Protein AF-A0A960XEL0-F1 (afdb_monomer_lite)

Secondary structure (DSSP, 8-state):
-HHHHHHHHHHHHHHHHHHHHIIIIIHHHTT--SGGGGG-HHHHHHHHTSHHHHHHHHHHHHHHHHHHHHHTT--SHHHHHHHHHHHHHHHHHHHHHHHHHTS-GGGG-TTS--HHHHHHHHHHHHHHHHHHHHHHHHHHHHHSPPTTS-S--HHHHHHHHHHHHHHHHHHHS---THHHHHHHHHHHHHTT-

pLDDT: mean 70.11, std 10.54, range [39.03, 88.12]

Radius of gyration: 17.9 Å; chains: 1; bounding box: 44×27×54 Å

Structure (mmCIF, N/CA/C/O backbone):
data_AF-A0A960XEL0-F1
#
_entry.id   AF-A0A960XEL0-F1
#
loop_
_atom_site.group_PDB
_atom_site.id
_atom_site.type_symbol
_atom_site.label_atom_id
_atom_site.label_alt_id
_atom_site.label_comp_id
_atom_site.label_asym_id
_atom_site.label_entity_id
_atom_site.label_seq_id
_atom_site.pdbx_PDB_ins_code
_atom_site.Cartn_x
_atom_site.Cartn_y
_atom_site.Cartn_z
_atom_site.occupancy
_atom_site.B_iso_or_equiv
_atom_site.auth_seq_id
_atom_site.auth_comp_id
_atom_site.auth_asym_id
_atom_site.auth_atom_id
_atom_site.pdbx_PDB_model_num
ATOM 1 N N . MET A 1 1 ? -22.725 5.375 15.911 1.00 50.38 1 MET A N 1
ATOM 2 C CA . MET A 1 1 ? -21.305 5.080 16.234 1.00 50.38 1 MET A CA 1
ATOM 3 C C . MET A 1 1 ? -20.867 3.661 15.857 1.00 50.38 1 MET A C 1
ATOM 5 O O . MET A 1 1 ? -19.839 3.553 15.207 1.00 50.38 1 MET A O 1
ATOM 9 N N . LYS A 1 2 ? -21.622 2.584 16.155 1.00 50.31 2 LYS A N 1
ATOM 10 C CA . LYS A 1 2 ? -21.257 1.197 15.759 1.00 50.31 2 LYS A CA 1
ATOM 11 C C . LYS A 1 2 ? -20.917 1.029 14.264 1.00 50.31 2 LYS A C 1
ATOM 13 O O . LYS A 1 2 ? -19.855 0.504 13.951 1.00 50.31 2 LYS A O 1
ATOM 18 N N . ALA A 1 3 ? -21.753 1.559 13.366 1.00 52.50 3 ALA A N 1
ATOM 19 C CA . ALA A 1 3 ? -21.548 1.486 11.913 1.00 52.50 3 ALA A CA 1
ATOM 20 C C . ALA A 1 3 ? -20.232 2.132 11.432 1.00 52.50 3 ALA A C 1
ATOM 22 O O . ALA A 1 3 ? -19.621 1.659 10.476 1.00 52.50 3 ALA A O 1
ATOM 23 N N . LEU A 1 4 ? -19.750 3.168 12.127 1.00 55.25 4 LEU A N 1
ATOM 24 C CA . LEU A 1 4 ? -18.523 3.868 11.750 1.00 55.25 4 LEU A CA 1
ATOM 25 C C . LEU A 1 4 ? -17.278 3.005 11.982 1.00 55.25 4 LEU A C 1
ATOM 27 O O . LEU A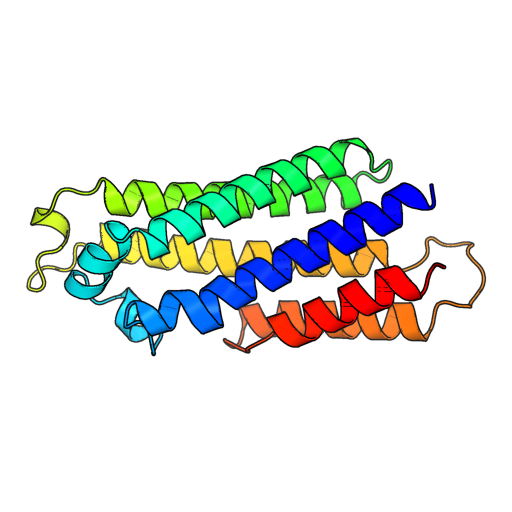 1 4 ? -16.389 2.938 11.142 1.00 55.25 4 LEU A O 1
ATOM 31 N N . HIS A 1 5 ? -17.244 2.294 13.111 1.00 54.59 5 HIS A N 1
ATOM 32 C CA . HIS A 1 5 ? -16.144 1.387 13.430 1.00 54.59 5 HIS A CA 1
ATOM 33 C C . HIS A 1 5 ? -16.103 0.172 12.502 1.00 54.59 5 HIS A C 1
ATOM 35 O O . HIS A 1 5 ? -15.015 -0.259 12.139 1.00 54.59 5 HIS A O 1
ATOM 41 N N . VAL A 1 6 ? -17.268 -0.359 12.116 1.00 55.22 6 VAL A N 1
ATOM 42 C CA . VAL A 1 6 ? -17.353 -1.444 11.127 1.00 55.22 6 VAL A CA 1
ATOM 43 C C . VAL A 1 6 ? -16.849 -0.953 9.769 1.00 55.22 6 VAL A C 1
ATOM 45 O O . VAL A 1 6 ? -16.056 -1.634 9.133 1.00 55.22 6 VAL A O 1
ATOM 48 N N . SER A 1 7 ? -17.210 0.267 9.368 1.00 56.16 7 SER A N 1
ATOM 49 C CA . SER A 1 7 ? -16.772 0.842 8.090 1.00 56.16 7 SER A CA 1
ATOM 50 C C . SER A 1 7 ? -15.251 1.032 8.017 1.00 56.16 7 SER A C 1
ATOM 52 O O . SER A 1 7 ? -14.647 0.673 7.011 1.00 56.16 7 SER A O 1
ATOM 54 N N . ALA A 1 8 ? -14.592 1.506 9.083 1.00 57.06 8 ALA A N 1
ATOM 55 C CA . ALA A 1 8 ? -13.125 1.574 9.083 1.00 57.06 8 ALA A CA 1
ATOM 56 C C . ALA A 1 8 ? -12.444 0.217 9.179 1.00 57.06 8 ALA A C 1
ATOM 58 O O . ALA A 1 8 ? -11.423 0.030 8.526 1.00 57.06 8 ALA A O 1
ATOM 59 N N . ALA A 1 9 ? -12.994 -0.728 9.946 1.00 56.81 9 ALA A N 1
ATOM 60 C CA . ALA A 1 9 ? -12.493 -2.097 9.949 1.00 56.81 9 ALA A CA 1
ATOM 61 C C . ALA A 1 9 ? -12.512 -2.688 8.534 1.00 56.81 9 ALA A C 1
ATOM 63 O O . ALA A 1 9 ? -11.511 -3.235 8.085 1.00 56.81 9 ALA A O 1
ATOM 64 N N . VAL A 1 10 ? -13.618 -2.502 7.810 1.00 60.34 10 VAL A N 1
ATOM 65 C CA . VAL A 1 10 ? -13.785 -2.950 6.425 1.00 60.34 10 VAL A CA 1
ATOM 66 C C . VAL A 1 10 ? -12.823 -2.227 5.484 1.00 60.34 10 VAL A C 1
ATOM 68 O O . VAL A 1 10 ? -12.130 -2.886 4.719 1.00 60.34 10 VAL A O 1
ATOM 71 N N . CYS A 1 11 ? -12.696 -0.901 5.550 1.00 64.56 11 CYS A N 1
ATOM 72 C CA . CYS A 1 11 ? -11.750 -0.191 4.683 1.00 64.56 11 CYS A CA 1
ATOM 73 C C . CYS A 1 11 ? -10.293 -0.542 4.970 1.00 64.56 11 CYS A C 1
ATOM 75 O O . CYS A 1 11 ? -9.490 -0.575 4.043 1.00 64.56 11 CYS A O 1
ATOM 77 N N . LEU A 1 12 ? -9.947 -0.850 6.216 1.00 62.22 12 LEU A N 1
ATOM 78 C CA . LEU A 1 12 ? -8.635 -1.382 6.553 1.00 62.22 12 LEU A CA 1
ATOM 79 C C . LEU A 1 12 ? -8.460 -2.803 6.013 1.00 62.22 12 LEU A C 1
ATOM 81 O O . LEU A 1 12 ? -7.445 -3.066 5.379 1.00 62.22 12 LEU A O 1
ATOM 85 N N . ALA A 1 13 ? -9.464 -3.678 6.162 1.00 60.72 13 ALA A N 1
ATOM 86 C CA . ALA A 1 13 ? -9.489 -5.011 5.547 1.00 60.72 13 ALA A CA 1
ATOM 87 C C . ALA A 1 13 ? -9.168 -4.937 4.059 1.00 60.72 13 ALA A C 1
ATOM 89 O O . ALA A 1 13 ? -8.286 -5.637 3.570 1.00 60.72 13 ALA A O 1
ATOM 90 N N . LEU A 1 14 ? -9.883 -4.051 3.368 1.00 63.41 14 LEU A N 1
ATOM 91 C CA . LEU A 1 14 ? -9.768 -3.826 1.938 1.00 63.41 14 LEU A CA 1
ATOM 92 C C . LEU A 1 14 ? -8.410 -3.215 1.593 1.00 63.41 14 LEU A C 1
ATOM 94 O O . LEU A 1 14 ? -7.778 -3.673 0.647 1.00 63.41 14 LEU A O 1
ATOM 98 N N . SER A 1 15 ? -7.919 -2.275 2.411 1.00 65.94 15 SER A N 1
ATOM 99 C CA . SER A 1 15 ? -6.590 -1.672 2.255 1.00 65.94 15 SER A CA 1
ATOM 100 C C . SER A 1 15 ? -5.482 -2.710 2.258 1.00 65.94 15 SER A C 1
ATOM 102 O O . SER A 1 15 ? -4.622 -2.731 1.377 1.00 65.94 15 SER A O 1
ATOM 104 N N . PHE A 1 16 ? -5.535 -3.627 3.214 1.00 65.62 16 PHE A N 1
ATOM 105 C CA . PHE A 1 16 ? -4.531 -4.669 3.339 1.00 65.62 16 PHE A CA 1
ATOM 106 C C . PHE A 1 16 ? -4.720 -5.804 2.344 1.00 65.62 16 PHE A C 1
ATOM 108 O O . PHE A 1 16 ? -3.733 -6.251 1.768 1.00 65.62 16 PHE A O 1
ATOM 115 N N . ALA A 1 17 ? -5.957 -6.229 2.080 1.00 64.38 17 ALA A N 1
ATOM 116 C CA . ALA A 1 17 ? -6.244 -7.221 1.050 1.00 64.38 17 ALA A CA 1
ATOM 117 C C . ALA A 1 17 ? -5.732 -6.752 -0.319 1.00 64.38 17 ALA A C 1
ATOM 119 O O . ALA A 1 17 ? -5.085 -7.526 -1.020 1.00 64.38 17 ALA A O 1
ATOM 120 N N . ALA A 1 18 ? -5.924 -5.476 -0.661 1.00 66.50 18 ALA A N 1
ATOM 121 C CA . ALA A 1 18 ? -5.417 -4.889 -1.896 1.00 66.50 18 ALA A CA 1
ATOM 122 C C . ALA A 1 18 ? -3.883 -4.822 -1.929 1.00 66.50 18 ALA A C 1
ATOM 124 O O . ALA A 1 18 ? -3.290 -5.266 -2.908 1.00 66.50 18 ALA A O 1
ATOM 125 N N . ILE A 1 19 ? -3.222 -4.363 -0.856 1.00 68.81 19 ILE A N 1
ATOM 126 C CA . ILE A 1 19 ? -1.748 -4.409 -0.767 1.00 68.81 19 ILE A CA 1
ATOM 127 C C . ILE A 1 19 ? -1.242 -5.852 -0.923 1.00 68.81 19 ILE A C 1
ATOM 129 O O . ILE A 1 19 ? -0.248 -6.086 -1.602 1.00 68.81 19 ILE A O 1
ATOM 133 N N . SER A 1 20 ? -1.941 -6.829 -0.342 1.00 64.25 20 SER A N 1
ATOM 134 C CA . SER A 1 20 ? -1.591 -8.247 -0.458 1.00 64.25 20 SER A CA 1
ATOM 135 C C . SER A 1 20 ? -1.731 -8.799 -1.849 1.00 64.25 20 SER A C 1
ATOM 137 O O . SER A 1 20 ? -0.852 -9.509 -2.319 1.00 64.25 20 SER A O 1
ATOM 139 N N . LEU A 1 21 ? -2.823 -8.444 -2.514 1.00 66.06 21 LEU A N 1
ATOM 140 C CA . LEU A 1 21 ? -3.085 -8.855 -3.873 1.00 66.06 21 LEU A CA 1
ATOM 141 C C . LEU A 1 21 ? -2.016 -8.270 -4.795 1.00 66.06 21 LEU A C 1
ATOM 143 O O . LEU A 1 21 ? -1.543 -8.958 -5.695 1.00 66.06 21 LEU A O 1
ATOM 147 N N . ILE A 1 22 ? -1.567 -7.044 -4.515 1.00 69.38 22 ILE A N 1
ATOM 148 C CA . ILE A 1 22 ? -0.499 -6.411 -5.278 1.00 69.38 22 ILE A CA 1
ATOM 149 C C . ILE A 1 22 ? 0.838 -7.135 -5.061 1.00 69.38 22 ILE A C 1
ATOM 151 O O . ILE A 1 22 ? 1.402 -7.646 -6.025 1.00 69.38 22 ILE A O 1
ATOM 155 N N . LEU A 1 23 ? 1.287 -7.278 -3.811 1.00 67.12 23 LEU A N 1
ATOM 156 C CA . LEU A 1 23 ? 2.588 -7.879 -3.482 1.00 67.12 23 LEU A CA 1
ATOM 157 C C . LEU A 1 23 ? 2.674 -9.389 -3.783 1.00 67.12 23 LEU A C 1
ATOM 159 O O . LEU A 1 23 ? 3.728 -9.881 -4.167 1.00 67.12 23 LEU A O 1
ATOM 163 N N . LEU A 1 24 ? 1.593 -10.150 -3.570 1.00 64.75 24 LEU A N 1
ATOM 164 C CA . LEU A 1 24 ? 1.617 -11.621 -3.638 1.00 64.75 24 LEU A CA 1
ATOM 165 C C . LEU A 1 24 ? 1.137 -12.182 -4.976 1.00 64.75 24 LEU A C 1
ATOM 167 O O . LEU A 1 24 ? 1.456 -13.323 -5.302 1.00 64.75 24 LEU A O 1
ATOM 171 N N . VAL A 1 25 ? 0.333 -11.429 -5.731 1.00 66.25 25 VAL A N 1
ATOM 172 C CA . VAL A 1 25 ? -0.317 -11.947 -6.945 1.00 66.25 25 VAL A CA 1
ATOM 173 C C . VAL A 1 25 ? 0.040 -11.118 -8.168 1.00 66.25 25 VAL A C 1
ATOM 175 O O . VAL A 1 25 ? 0.414 -11.685 -9.191 1.00 66.25 25 VAL A O 1
ATOM 178 N N . VAL A 1 26 ? -0.069 -9.793 -8.089 1.00 69.25 26 VAL A N 1
ATOM 179 C CA . VAL A 1 26 ? 0.154 -8.907 -9.240 1.00 69.25 26 VAL A CA 1
ATOM 180 C C . VAL A 1 26 ? 1.643 -8.802 -9.560 1.00 69.25 26 VAL A C 1
ATOM 182 O O . VAL A 1 26 ? 2.037 -9.121 -10.678 1.00 69.25 26 VAL A O 1
ATOM 185 N N . GLU A 1 27 ? 2.474 -8.415 -8.593 1.00 70.94 27 GLU A N 1
ATOM 186 C CA . GLU A 1 27 ? 3.914 -8.194 -8.781 1.00 70.94 27 GLU A CA 1
ATOM 187 C C . GLU A 1 27 ? 4.666 -9.453 -9.270 1.00 70.94 27 GLU A C 1
ATOM 189 O O . GLU A 1 27 ? 5.341 -9.366 -10.304 1.00 70.94 27 GLU A O 1
ATOM 194 N N . PRO A 1 28 ? 4.463 -10.654 -8.685 1.00 71.38 28 PRO A N 1
ATOM 195 C CA . PRO A 1 28 ? 5.097 -11.876 -9.184 1.00 71.38 28 PRO A CA 1
ATOM 196 C C . PRO A 1 28 ? 4.655 -12.267 -10.598 1.00 71.38 28 PRO A C 1
ATOM 198 O O . PRO A 1 28 ? 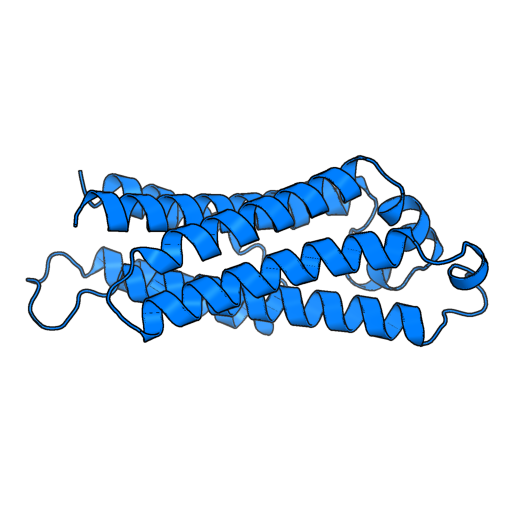5.477 -12.703 -11.403 1.00 71.38 28 PRO A O 1
ATOM 201 N N . ARG A 1 29 ? 3.374 -12.072 -10.953 1.00 69.06 29 ARG A N 1
ATOM 202 C CA . ARG A 1 29 ? 2.868 -12.342 -12.316 1.00 69.06 29 ARG A CA 1
ATOM 203 C C . ARG A 1 29 ? 3.457 -11.408 -13.370 1.00 69.06 29 ARG A C 1
ATOM 205 O O . ARG A 1 29 ? 3.439 -11.746 -14.549 1.00 69.06 29 ARG A O 1
ATOM 212 N N . MET A 1 30 ? 3.978 -10.258 -12.954 1.00 69.44 30 MET A N 1
ATOM 213 C CA . MET A 1 30 ? 4.689 -9.311 -13.814 1.00 69.44 30 MET A CA 1
ATOM 214 C C . MET A 1 30 ? 6.207 -9.560 -13.828 1.00 69.44 30 MET A C 1
ATOM 216 O O . MET A 1 30 ? 6.948 -8.789 -14.431 1.00 69.44 30 MET A O 1
ATOM 220 N N . GLY A 1 31 ? 6.675 -10.639 -13.188 1.00 75.62 31 GLY A N 1
ATOM 221 C CA . GLY A 1 31 ? 8.084 -11.025 -13.152 1.00 75.62 31 GLY A CA 1
ATOM 222 C C . GLY A 1 31 ? 8.920 -10.293 -12.099 1.00 75.62 31 GLY A C 1
ATOM 223 O O . GLY A 1 31 ? 10.149 -10.323 -12.209 1.00 75.62 31 GLY A O 1
ATOM 224 N N . PHE A 1 32 ? 8.278 -9.645 -11.113 1.00 77.12 32 PHE A N 1
ATOM 225 C CA . PHE A 1 32 ? 8.932 -9.081 -9.927 1.00 77.12 32 PHE A CA 1
ATOM 226 C C . PHE A 1 32 ? 8.881 -10.105 -8.800 1.00 77.12 32 PHE A C 1
ATOM 228 O O . PHE A 1 32 ? 7.901 -10.209 -8.063 1.00 77.12 32 PHE A O 1
ATOM 235 N N . THR A 1 33 ? 9.937 -10.899 -8.708 1.00 74.75 33 THR A N 1
ATOM 236 C CA . THR A 1 33 ? 10.111 -11.934 -7.684 1.00 74.75 33 THR A CA 1
ATOM 237 C C . THR A 1 33 ? 11.042 -11.474 -6.573 1.00 74.75 33 THR A C 1
ATOM 239 O O . THR A 1 33 ? 10.923 -11.929 -5.439 1.00 74.75 33 THR A O 1
ATOM 242 N N . GLU A 1 34 ? 11.938 -10.537 -6.881 1.00 73.94 34 GLU A N 1
ATOM 243 C CA . GLU A 1 34 ? 12.909 -9.986 -5.945 1.00 73.94 34 GLU A CA 1
ATOM 244 C C . GLU A 1 34 ? 12.900 -8.458 -5.983 1.00 73.94 34 GLU A C 1
ATOM 246 O O . GLU A 1 34 ? 12.566 -7.834 -6.990 1.00 73.94 34 GLU A O 1
ATOM 251 N N . THR A 1 35 ? 13.347 -7.818 -4.899 1.00 69.12 35 THR A N 1
ATOM 252 C CA . THR A 1 35 ? 13.470 -6.352 -4.846 1.00 69.12 35 THR A CA 1
ATOM 253 C C . THR A 1 35 ? 14.377 -5.810 -5.959 1.00 69.12 35 THR A C 1
ATOM 255 O O . THR A 1 35 ? 14.153 -4.706 -6.452 1.00 69.12 35 THR A O 1
ATOM 258 N N . ALA A 1 36 ? 15.370 -6.596 -6.394 1.00 73.56 36 ALA A N 1
ATOM 259 C CA . ALA A 1 36 ? 16.268 -6.258 -7.497 1.00 73.56 36 ALA A CA 1
ATOM 260 C C . ALA A 1 36 ? 15.528 -6.022 -8.828 1.00 73.56 36 ALA A C 1
ATOM 262 O O . ALA A 1 36 ? 15.946 -5.184 -9.629 1.00 73.56 36 ALA A O 1
ATOM 263 N N . ASP A 1 37 ? 14.395 -6.696 -9.045 1.00 78.50 37 ASP A N 1
ATOM 264 C CA . ASP A 1 37 ? 13.629 -6.609 -10.291 1.00 78.50 37 ASP A CA 1
ATOM 265 C C . ASP A 1 37 ? 13.037 -5.215 -10.525 1.00 78.50 37 ASP A C 1
ATOM 267 O O . ASP A 1 37 ? 12.902 -4.784 -11.669 1.00 78.50 37 ASP A O 1
ATOM 271 N N . TYR A 1 38 ? 12.757 -4.469 -9.452 1.00 72.44 38 TYR A N 1
ATOM 272 C CA . TYR A 1 38 ? 12.267 -3.088 -9.522 1.00 72.44 38 TYR A CA 1
ATOM 273 C C . TYR A 1 38 ? 13.304 -2.091 -10.025 1.00 72.44 38 TYR A C 1
ATOM 275 O O . TYR A 1 38 ? 12.951 -0.979 -10.417 1.00 72.44 38 TYR A O 1
ATOM 283 N N . PHE A 1 39 ? 14.573 -2.486 -10.028 1.00 75.56 39 PHE A N 1
ATOM 284 C CA . PHE A 1 39 ? 15.667 -1.688 -10.560 1.00 75.56 39 PHE A CA 1
ATOM 285 C C . PHE A 1 39 ? 16.012 -2.061 -12.005 1.00 75.56 39 PHE A C 1
ATOM 287 O O . PHE A 1 39 ? 16.829 -1.385 -12.625 1.00 75.56 39 PHE A O 1
ATOM 294 N N . ASN A 1 40 ? 15.374 -3.093 -12.572 1.00 80.44 40 ASN A N 1
ATOM 295 C CA . ASN A 1 40 ? 15.528 -3.448 -13.976 1.00 80.44 40 ASN A CA 1
ATOM 296 C C . ASN A 1 40 ? 14.579 -2.592 -14.842 1.00 80.44 40 ASN A C 1
ATOM 298 O O . ASN A 1 40 ? 13.362 -2.804 -14.805 1.00 80.44 40 ASN A O 1
ATOM 302 N N . PRO A 1 41 ? 15.096 -1.653 -15.656 1.00 76.88 41 PRO A N 1
ATOM 303 C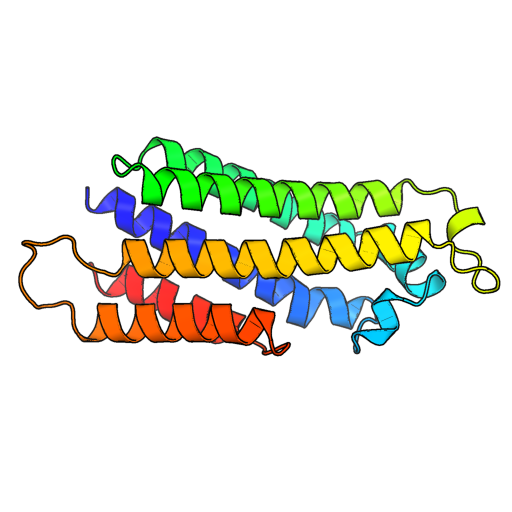 CA . PRO A 1 41 ? 14.258 -0.735 -16.424 1.00 76.88 41 PRO A CA 1
ATOM 304 C C . PRO A 1 41 ? 13.410 -1.448 -17.485 1.00 76.88 41 PRO A C 1
ATOM 306 O O . PRO A 1 41 ? 12.288 -1.024 -17.742 1.00 76.88 41 PRO A O 1
ATOM 309 N N . VAL A 1 42 ? 13.882 -2.563 -18.048 1.00 80.25 42 VAL A N 1
ATOM 310 C CA . VAL A 1 42 ? 13.137 -3.331 -19.060 1.00 80.25 42 VAL A CA 1
ATOM 311 C C . VAL A 1 42 ? 11.920 -4.005 -18.429 1.00 80.25 42 VAL A C 1
ATOM 313 O O . VAL A 1 42 ? 10.811 -3.908 -18.958 1.00 80.25 42 VAL A O 1
ATOM 316 N N . LYS A 1 43 ? 12.101 -4.633 -17.258 1.00 82.38 43 LYS A N 1
ATOM 317 C CA . LYS A 1 43 ? 10.980 -5.191 -16.485 1.00 82.38 43 LYS A CA 1
ATOM 318 C C . LYS A 1 43 ? 10.010 -4.086 -16.075 1.00 82.38 43 LYS A C 1
ATOM 320 O O . LYS A 1 43 ? 8.807 -4.239 -16.255 1.00 82.38 43 LYS A O 1
ATOM 325 N N . LEU A 1 44 ? 10.526 -2.955 -15.592 1.00 78.81 44 LEU A N 1
ATOM 326 C CA . LEU A 1 44 ? 9.715 -1.815 -15.166 1.00 78.81 44 LEU A CA 1
ATOM 327 C C . LEU A 1 44 ? 8.869 -1.231 -16.312 1.00 78.81 44 LEU A C 1
ATOM 329 O O . LEU A 1 44 ? 7.712 -0.887 -16.085 1.00 78.81 44 LEU A O 1
ATOM 333 N N . GLN A 1 45 ? 9.412 -1.152 -17.530 1.00 81.06 45 GLN A N 1
ATOM 334 C CA . GLN A 1 45 ? 8.703 -0.665 -18.719 1.00 81.06 45 GLN A CA 1
ATOM 335 C C . GLN A 1 45 ? 7.576 -1.608 -19.157 1.00 81.06 45 GLN A C 1
ATOM 337 O O . GLN A 1 45 ? 6.452 -1.177 -19.429 1.00 81.06 45 GLN A O 1
ATOM 342 N N . ALA A 1 46 ? 7.873 -2.908 -19.228 1.00 81.50 46 ALA A N 1
ATOM 343 C CA . ALA A 1 46 ? 6.880 -3.919 -19.577 1.00 81.50 46 ALA A CA 1
ATOM 344 C C . ALA A 1 46 ? 5.746 -3.952 -18.541 1.00 81.50 46 ALA A C 1
ATOM 346 O O . ALA A 1 46 ? 4.572 -4.093 -18.878 1.00 81.50 46 ALA A O 1
ATOM 347 N N . ALA A 1 47 ? 6.097 -3.762 -17.272 1.00 80.00 47 ALA A N 1
ATOM 348 C CA . ALA A 1 47 ? 5.149 -3.745 -16.179 1.00 80.00 47 ALA A CA 1
ATOM 349 C C . ALA A 1 47 ? 4.267 -2.494 -16.187 1.00 80.00 47 ALA A C 1
ATOM 351 O O . ALA A 1 47 ? 3.048 -2.630 -16.141 1.00 80.00 47 ALA A O 1
ATOM 352 N N . SER A 1 48 ? 4.849 -1.296 -16.315 1.00 77.88 48 SER A N 1
ATOM 353 C CA . SER A 1 48 ? 4.118 -0.020 -16.255 1.00 77.88 48 SER A CA 1
ATOM 354 C C . SER A 1 48 ? 3.089 0.153 -17.379 1.00 77.88 48 SER A C 1
ATOM 356 O O . SER A 1 48 ? 2.119 0.893 -17.224 1.00 77.88 48 SER A O 1
ATOM 358 N N . THR A 1 49 ? 3.266 -0.558 -18.493 1.00 79.75 49 THR A N 1
ATOM 359 C CA . THR A 1 49 ? 2.330 -0.579 -19.628 1.00 79.75 49 THR A CA 1
ATOM 360 C C . THR A 1 49 ? 1.329 -1.738 -19.576 1.00 79.75 49 THR A C 1
ATOM 362 O O . THR A 1 49 ? 0.393 -1.784 -20.376 1.00 79.75 49 THR A O 1
ATOM 365 N N . SER A 1 50 ? 1.476 -2.663 -18.624 1.00 82.25 50 SER A N 1
ATOM 366 C CA . SER A 1 50 ? 0.594 -3.820 -18.492 1.00 82.25 50 SER A CA 1
ATOM 367 C C . SER A 1 50 ? -0.763 -3.457 -17.875 1.00 82.25 50 SER A C 1
ATOM 369 O O . SER A 1 50 ? -0.875 -2.627 -16.968 1.00 82.25 50 SER A O 1
ATOM 371 N N . GLY A 1 51 ? -1.819 -4.155 -18.308 1.00 79.44 51 GLY A N 1
ATOM 372 C CA . GLY A 1 51 ? -3.155 -4.009 -17.717 1.00 79.44 51 GLY A CA 1
ATOM 373 C C . GLY A 1 51 ? -3.217 -4.415 -16.237 1.00 79.44 51 GLY A C 1
ATOM 374 O O . GLY A 1 51 ? -4.052 -3.907 -15.487 1.00 79.44 51 GLY A O 1
ATOM 375 N N . VAL A 1 52 ? -2.313 -5.294 -15.789 1.00 79.56 52 VAL A N 1
ATOM 376 C CA . VAL A 1 52 ? -2.246 -5.742 -14.390 1.00 79.56 52 VAL A CA 1
ATOM 377 C C . VAL A 1 52 ? -1.714 -4.621 -13.489 1.00 79.56 52 VAL A C 1
ATOM 379 O O . VAL A 1 52 ? -2.314 -4.343 -12.452 1.00 79.56 52 VAL A O 1
ATOM 382 N N . TRP A 1 53 ? -0.660 -3.916 -13.914 1.00 79.19 53 TRP A N 1
ATOM 383 C CA . TRP A 1 53 ? -0.132 -2.753 -13.192 1.00 79.19 53 TRP A CA 1
ATOM 384 C C . TRP A 1 53 ? -1.146 -1.609 -13.143 1.00 79.19 53 TRP A C 1
ATOM 386 O O . TRP A 1 53 ? -1.385 -1.042 -12.079 1.00 79.19 53 TRP A O 1
ATOM 396 N N . LEU A 1 54 ? -1.834 -1.352 -14.264 1.00 80.88 54 LEU A N 1
ATOM 397 C CA . LEU A 1 54 ? -2.938 -0.392 -14.321 1.00 80.88 54 LEU A CA 1
ATOM 398 C C . LEU A 1 54 ? -4.052 -0.733 -13.322 1.00 80.88 54 LEU A C 1
ATOM 400 O O . LEU A 1 54 ? -4.575 0.151 -12.646 1.00 80.88 54 LEU A O 1
ATOM 404 N N . THR A 1 55 ? -4.411 -2.013 -13.214 1.00 81.62 55 THR A N 1
ATOM 405 C CA . THR A 1 55 ? -5.414 -2.466 -12.243 1.00 81.62 55 THR A CA 1
ATOM 406 C C . THR A 1 55 ? -4.940 -2.211 -10.811 1.00 81.62 55 THR A C 1
ATOM 408 O O . THR A 1 55 ? -5.719 -1.726 -9.992 1.00 81.62 55 THR A O 1
ATOM 411 N N . GLY A 1 56 ? -3.660 -2.462 -10.514 1.00 78.50 56 GLY A N 1
ATOM 412 C CA . GLY A 1 56 ? -3.048 -2.126 -9.224 1.00 78.50 56 GLY A CA 1
ATOM 413 C C . GLY A 1 56 ? -3.127 -0.632 -8.893 1.00 78.50 56 GLY A C 1
ATOM 414 O O . GLY A 1 56 ? -3.556 -0.269 -7.798 1.00 78.50 56 GLY A O 1
ATOM 415 N N . ASP A 1 57 ? -2.802 0.239 -9.851 1.00 81.94 57 ASP A N 1
ATOM 416 C CA . ASP A 1 57 ? -2.880 1.696 -9.675 1.00 81.94 57 ASP A CA 1
ATOM 417 C C . ASP A 1 57 ? -4.324 2.173 -9.432 1.00 81.94 57 ASP A C 1
ATOM 419 O O . ASP A 1 57 ? -4.565 3.019 -8.569 1.00 81.94 57 ASP A O 1
ATOM 423 N N . ILE A 1 58 ? -5.310 1.601 -10.136 1.00 84.12 58 ILE A N 1
ATOM 424 C CA . ILE A 1 58 ? -6.735 1.898 -9.910 1.00 84.12 58 ILE A CA 1
ATOM 425 C C . ILE A 1 58 ? -7.159 1.474 -8.501 1.00 84.12 58 ILE A C 1
ATOM 427 O O . ILE A 1 58 ? -7.840 2.237 -7.813 1.00 84.12 58 ILE A O 1
ATOM 431 N N . LEU A 1 59 ? -6.746 0.285 -8.049 1.00 81.31 59 LEU A N 1
ATOM 432 C CA . LEU A 1 59 ? -7.043 -0.188 -6.697 1.00 81.31 59 LEU A CA 1
ATOM 433 C C . LEU A 1 59 ? -6.464 0.758 -5.640 1.00 81.31 59 LEU A C 1
ATOM 435 O O . LEU A 1 59 ? -7.184 1.130 -4.715 1.00 81.31 59 LEU A O 1
ATOM 439 N N . TYR A 1 60 ? -5.217 1.211 -5.804 1.00 81.50 60 TYR A N 1
ATOM 440 C CA . TYR A 1 60 ? -4.615 2.207 -4.916 1.00 81.50 60 TYR A CA 1
ATOM 441 C C . TYR A 1 60 ? -5.397 3.528 -4.899 1.00 81.50 60 TYR A C 1
ATOM 443 O O . TYR A 1 60 ? -5.675 4.063 -3.824 1.00 81.50 60 TYR A O 1
ATOM 451 N N . LEU A 1 61 ? -5.819 4.030 -6.062 1.00 85.38 61 LEU A N 1
ATOM 452 C CA . LEU A 1 61 ? -6.603 5.262 -6.152 1.00 85.38 61 LEU A CA 1
ATOM 453 C C . LEU A 1 61 ? -7.949 5.142 -5.420 1.00 85.38 61 LEU A C 1
ATOM 455 O O . LEU A 1 61 ? -8.288 6.000 -4.603 1.00 85.38 61 LEU A O 1
ATOM 459 N N . LEU A 1 62 ? -8.700 4.064 -5.673 1.00 83.12 62 LEU A N 1
ATOM 460 C CA . LEU A 1 62 ? -9.990 3.807 -5.024 1.00 83.12 62 LEU A CA 1
ATOM 461 C C . LEU A 1 62 ? -9.845 3.700 -3.502 1.00 83.12 62 LEU A C 1
ATOM 463 O O . LEU A 1 62 ? -10.678 4.220 -2.759 1.00 83.12 62 LEU A O 1
ATOM 467 N N . MET A 1 63 ? -8.759 3.086 -3.031 1.00 79.38 63 MET A N 1
ATOM 468 C CA . MET A 1 63 ? -8.441 2.991 -1.607 1.00 79.38 63 MET A CA 1
ATOM 469 C C . MET A 1 63 ? -8.201 4.348 -0.968 1.00 79.38 63 MET A C 1
ATOM 471 O O . MET A 1 63 ? -8.717 4.637 0.113 1.00 79.38 63 MET A O 1
ATOM 475 N N . GLY A 1 64 ? -7.416 5.179 -1.652 1.00 83.62 64 GLY A N 1
ATOM 476 C CA . GLY A 1 64 ? -7.101 6.521 -1.204 1.00 83.62 64 GLY A CA 1
ATOM 477 C C . GLY A 1 64 ? -8.356 7.367 -1.020 1.00 83.62 64 GLY A C 1
ATOM 478 O O . GLY A 1 64 ? -8.542 7.994 0.025 1.00 83.62 64 GLY A O 1
ATOM 479 N N . LEU A 1 65 ? -9.263 7.299 -1.999 1.00 85.38 65 LEU A N 1
ATOM 480 C CA . LEU A 1 65 ? -10.563 7.967 -1.955 1.00 85.38 65 LEU A CA 1
ATOM 481 C C . LEU A 1 65 ? -11.462 7.420 -0.837 1.00 85.38 65 LEU A C 1
ATOM 483 O O . LEU A 1 65 ? -12.084 8.203 -0.118 1.00 85.38 65 LEU A O 1
ATOM 487 N N . ALA A 1 66 ? -11.501 6.100 -0.641 1.00 79.88 66 ALA A N 1
ATOM 488 C CA . ALA A 1 66 ? -12.296 5.479 0.418 1.00 79.88 66 ALA A CA 1
ATOM 489 C C . ALA A 1 66 ? -11.818 5.890 1.823 1.00 79.88 66 ALA A C 1
ATOM 491 O O . ALA A 1 66 ? -12.633 6.266 2.668 1.00 79.88 66 ALA A O 1
ATOM 492 N N . LEU A 1 67 ? -10.504 5.878 2.074 1.00 79.44 67 LEU A N 1
ATOM 493 C CA . LEU A 1 67 ? -9.925 6.298 3.357 1.00 79.44 67 LEU A CA 1
ATOM 494 C C . LEU A 1 67 ? -10.118 7.797 3.617 1.00 79.44 67 LEU A C 1
ATOM 496 O O . LEU A 1 67 ? -10.460 8.179 4.738 1.00 79.44 67 LEU A O 1
ATOM 500 N N . ALA A 1 68 ? -9.970 8.638 2.591 1.00 81.31 68 ALA A N 1
ATOM 501 C CA . ALA A 1 68 ? -10.248 10.069 2.693 1.00 81.31 68 ALA A CA 1
ATOM 502 C C . ALA A 1 68 ? -11.730 10.344 3.006 1.00 81.31 68 ALA A C 1
ATOM 504 O O . ALA A 1 68 ? -12.036 11.153 3.885 1.00 81.31 68 ALA A O 1
ATOM 505 N N . GLY A 1 69 ? -12.648 9.626 2.348 1.00 79.81 69 GLY A N 1
ATOM 506 C CA . GLY A 1 69 ? -14.084 9.708 2.616 1.00 79.81 69 GLY A CA 1
ATOM 507 C C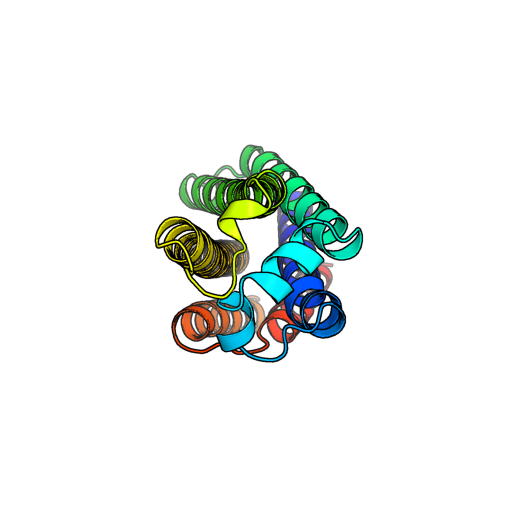 . GLY A 1 69 ? -14.433 9.281 4.042 1.00 79.81 69 GLY A C 1
ATOM 508 O O . GLY A 1 69 ? -15.149 9.992 4.746 1.00 79.81 69 GLY A O 1
ATOM 509 N N . LEU A 1 70 ? -13.864 8.169 4.519 1.00 74.88 70 LEU A N 1
ATOM 510 C CA . LEU A 1 70 ? -14.062 7.712 5.895 1.00 74.88 70 LEU A CA 1
ATOM 511 C C . LEU A 1 70 ? -13.536 8.694 6.938 1.00 74.88 70 LEU A C 1
ATOM 513 O O . LEU A 1 70 ? -14.163 8.863 7.985 1.00 74.88 70 LEU A O 1
ATOM 517 N N . ALA A 1 71 ? -12.405 9.346 6.669 1.00 79.38 71 ALA A N 1
ATOM 518 C CA . ALA A 1 71 ? -11.801 10.291 7.597 1.00 79.38 71 ALA A CA 1
ATOM 519 C C . ALA A 1 71 ? -12.759 11.427 7.986 1.00 79.38 71 ALA A C 1
ATOM 521 O O . ALA A 1 71 ? -12.715 11.906 9.119 1.00 79.38 71 ALA A O 1
ATOM 522 N N . TRP A 1 72 ? -13.654 11.830 7.077 1.00 78.62 72 TRP A N 1
ATOM 523 C CA . TRP A 1 72 ? -14.623 12.901 7.310 1.00 78.62 72 TRP A CA 1
ATOM 524 C C . TRP A 1 72 ? -15.591 12.611 8.460 1.00 78.62 72 TRP A C 1
ATOM 526 O O . TRP A 1 72 ? -16.051 13.528 9.137 1.00 78.62 72 TRP A O 1
ATOM 536 N N . PHE A 1 73 ? -15.864 11.334 8.718 1.00 76.00 73 PHE A N 1
ATOM 537 C CA . PHE A 1 73 ? -16.815 10.917 9.739 1.00 76.00 73 PHE A CA 1
ATOM 538 C C . PHE A 1 73 ? -16.170 10.655 11.107 1.00 76.00 73 PHE A C 1
ATOM 540 O O . PHE A 1 73 ? -16.881 10.397 12.080 1.00 76.00 73 PHE A O 1
ATOM 547 N N . TYR A 1 74 ? -14.837 10.720 11.212 1.00 69.75 74 TYR A N 1
ATOM 548 C CA . TYR A 1 74 ? -14.130 10.510 12.472 1.00 69.75 74 TYR A CA 1
ATOM 549 C C . TYR A 1 74 ? -14.023 11.805 13.291 1.00 69.75 74 TYR A C 1
ATOM 551 O O . TYR A 1 74 ? -13.357 12.746 12.859 1.00 69.75 74 TYR A O 1
ATOM 559 N N . PRO A 1 75 ? -14.586 11.853 14.517 1.00 68.25 75 PRO A N 1
ATOM 560 C CA . PRO A 1 75 ? -14.534 13.054 15.356 1.00 68.25 75 PRO A CA 1
ATOM 561 C C . PRO A 1 75 ? -13.150 13.291 15.981 1.00 68.25 75 PRO A C 1
ATOM 563 O O . PRO A 1 75 ? -12.816 14.404 16.371 1.00 68.25 75 PRO A O 1
ATOM 566 N N . ASN A 1 76 ? -12.325 12.247 16.098 1.00 80.31 76 ASN A N 1
ATOM 567 C CA . ASN A 1 76 ? -10.994 12.349 16.686 1.00 80.31 76 ASN A CA 1
ATOM 568 C C . ASN A 1 76 ? -9.982 12.855 15.646 1.00 80.31 76 ASN A C 1
ATOM 570 O O . ASN A 1 76 ? -9.718 12.156 14.666 1.00 80.31 76 ASN A O 1
ATOM 574 N N . LEU A 1 77 ? -9.366 14.016 15.906 1.00 80.31 77 LEU A N 1
ATOM 575 C CA . LEU A 1 77 ? -8.394 14.657 15.010 1.00 80.31 77 LEU A CA 1
ATOM 576 C C . LEU A 1 77 ? -7.267 13.708 14.583 1.00 80.31 77 LEU A C 1
ATOM 578 O O . LEU A 1 77 ? -6.999 13.582 13.398 1.00 80.31 77 LEU A O 1
ATOM 582 N N . TYR A 1 78 ? -6.660 12.965 15.511 1.00 74.44 78 TYR A N 1
ATOM 583 C CA . TYR A 1 78 ? -5.568 12.039 15.185 1.00 74.44 78 TYR A CA 1
ATOM 584 C C . TYR A 1 78 ? -6.017 10.873 14.294 1.00 74.44 78 TYR A C 1
ATOM 586 O O . TYR A 1 78 ? -5.272 10.416 13.428 1.00 74.44 78 TYR A O 1
ATOM 594 N N . THR A 1 79 ? -7.242 10.384 14.494 1.00 73.44 79 THR A N 1
ATOM 595 C CA . THR A 1 79 ? -7.824 9.278 13.708 1.00 73.44 79 THR A CA 1
ATOM 596 C C . THR A 1 79 ? -8.196 9.754 12.304 1.00 73.44 79 THR A C 1
ATOM 598 O O . THR A 1 79 ? -7.915 9.081 11.319 1.00 73.44 79 THR A O 1
ATOM 601 N N . ARG A 1 80 ? -8.740 10.970 12.205 1.00 79.19 80 ARG A N 1
ATOM 602 C CA . ARG A 1 80 ? -9.020 11.647 10.939 1.00 79.19 80 ARG A CA 1
ATOM 603 C C . ARG A 1 80 ? -7.739 11.942 10.157 1.00 79.19 80 ARG A C 1
ATOM 605 O O . ARG A 1 80 ? -7.655 11.592 8.986 1.00 79.19 80 ARG A O 1
ATOM 612 N N . THR A 1 81 ? -6.722 12.512 10.799 1.00 83.44 81 THR A N 1
ATOM 613 C CA . THR A 1 81 ? -5.442 12.830 10.152 1.00 83.44 81 THR A CA 1
ATOM 614 C C . THR A 1 81 ? -4.719 11.573 9.680 1.00 83.44 81 THR A C 1
ATOM 616 O O . THR A 1 81 ? -4.227 11.554 8.560 1.00 83.44 81 THR A O 1
ATOM 619 N N . SER A 1 82 ? -4.687 10.500 10.475 1.00 78.25 82 SER A N 1
ATOM 620 C CA . SER A 1 82 ? -4.061 9.239 10.043 1.00 78.25 82 SER A CA 1
ATOM 621 C C . SER A 1 82 ? -4.792 8.586 8.865 1.00 78.25 82 SER A C 1
ATOM 623 O O . SER A 1 82 ? -4.129 8.130 7.938 1.00 78.25 82 SER A O 1
ATOM 625 N N . ALA A 1 83 ? -6.129 8.619 8.834 1.00 78.56 83 ALA A N 1
ATOM 626 C CA . ALA A 1 83 ? -6.902 8.156 7.679 1.00 78.56 83 ALA A CA 1
ATOM 627 C C . ALA A 1 83 ? -6.648 9.003 6.417 1.00 78.56 83 ALA A C 1
ATOM 629 O O . ALA A 1 83 ? -6.454 8.441 5.342 1.00 78.56 83 ALA A O 1
ATOM 630 N N . ILE A 1 84 ? -6.579 10.335 6.544 1.00 84.81 84 ILE A N 1
ATOM 631 C CA . ILE A 1 84 ? -6.235 11.236 5.428 1.00 84.81 84 ILE A CA 1
ATOM 632 C C . ILE A 1 84 ? -4.819 10.952 4.928 1.00 84.81 84 ILE A C 1
ATOM 634 O O . ILE A 1 84 ? -4.622 10.805 3.730 1.00 84.81 84 ILE A O 1
ATOM 638 N N . LEU A 1 85 ? -3.835 10.843 5.824 1.00 85.00 85 LEU A N 1
ATOM 639 C CA . LEU A 1 85 ? -2.445 10.589 5.443 1.00 85.00 85 LEU A CA 1
ATOM 640 C C . LEU A 1 85 ? -2.275 9.227 4.758 1.00 85.00 85 LEU A C 1
ATOM 642 O O . LEU A 1 85 ? -1.591 9.150 3.740 1.00 85.00 85 LEU A O 1
ATOM 646 N N . ALA A 1 86 ? -2.923 8.175 5.272 1.00 82.38 86 ALA A N 1
ATOM 647 C CA . ALA A 1 86 ? -2.951 6.873 4.608 1.00 82.38 86 ALA A CA 1
ATOM 648 C C . ALA A 1 86 ? -3.618 6.973 3.228 1.00 82.38 86 ALA A C 1
ATOM 650 O O . ALA A 1 86 ? -3.079 6.468 2.245 1.00 82.38 86 ALA A O 1
ATOM 651 N N . GLY A 1 87 ? -4.750 7.679 3.139 1.00 83.88 87 GLY A N 1
ATOM 652 C CA . GLY A 1 87 ? -5.461 7.899 1.884 1.00 83.88 87 GLY A CA 1
ATOM 653 C C . GLY A 1 87 ? -4.597 8.609 0.839 1.00 83.88 87 GLY A C 1
ATOM 654 O O . GLY A 1 87 ? -4.432 8.112 -0.272 1.00 83.88 87 GLY A O 1
ATOM 655 N N . THR A 1 88 ? -3.965 9.720 1.217 1.00 88.12 88 THR A N 1
ATOM 656 C CA . THR A 1 88 ? -3.029 10.465 0.365 1.00 88.12 88 THR A CA 1
ATOM 657 C C . THR A 1 88 ? -1.849 9.600 -0.073 1.00 88.12 88 THR A C 1
ATOM 659 O O . THR A 1 88 ? -1.460 9.653 -1.235 1.00 88.12 88 THR A O 1
ATOM 662 N N . GLY A 1 89 ? -1.303 8.766 0.816 1.00 85.88 89 GLY A N 1
ATOM 663 C CA . GLY A 1 89 ? -0.223 7.836 0.485 1.00 85.88 89 GLY A CA 1
ATOM 664 C C . GLY A 1 89 ? -0.595 6.856 -0.633 1.00 85.88 89 GLY A C 1
ATOM 665 O O . GLY A 1 89 ? 0.164 6.693 -1.587 1.00 85.88 89 GLY A O 1
ATOM 666 N N . PHE A 1 90 ? -1.800 6.278 -0.587 1.00 85.69 90 PHE A N 1
ATOM 667 C CA . PHE A 1 90 ? -2.294 5.410 -1.660 1.00 85.69 90 PHE A CA 1
ATOM 668 C C . PHE A 1 90 ? -2.549 6.155 -2.976 1.00 85.69 90 PHE A C 1
ATOM 670 O O . PHE A 1 90 ? -2.203 5.641 -4.038 1.00 85.69 90 PHE A O 1
ATOM 677 N N . ILE A 1 91 ? -3.076 7.382 -2.924 1.00 87.69 91 ILE A N 1
ATOM 678 C CA . ILE A 1 91 ? -3.223 8.224 -4.124 1.00 87.69 91 ILE A CA 1
ATOM 679 C C . ILE A 1 91 ? -1.849 8.490 -4.749 1.00 87.69 91 ILE A C 1
ATOM 681 O O . ILE A 1 91 ? -1.684 8.348 -5.958 1.00 87.69 91 ILE A O 1
ATOM 685 N N . LEU A 1 92 ? -0.842 8.818 -3.934 1.00 86.44 92 LEU A N 1
ATOM 686 C CA . LEU A 1 92 ? 0.522 9.033 -4.412 1.00 86.44 92 LEU A CA 1
ATOM 687 C C . LEU A 1 92 ? 1.101 7.775 -5.068 1.00 86.44 92 LEU A C 1
ATOM 689 O O . LEU A 1 92 ? 1.714 7.891 -6.125 1.00 86.44 92 LEU A O 1
ATOM 693 N N . LEU A 1 93 ? 0.877 6.579 -4.510 1.00 83.94 93 LEU A N 1
ATOM 694 C CA . LEU A 1 93 ? 1.311 5.318 -5.129 1.00 83.94 93 LEU A CA 1
ATOM 695 C C . LEU A 1 93 ? 0.701 5.102 -6.518 1.00 83.94 93 LEU A C 1
ATOM 697 O O . LEU A 1 93 ? 1.436 4.744 -7.441 1.00 83.94 93 LEU A O 1
ATOM 701 N N . ALA A 1 94 ? -0.600 5.371 -6.673 1.00 84.50 94 ALA A N 1
ATOM 702 C CA . ALA A 1 94 ? -1.286 5.306 -7.963 1.00 84.50 94 ALA A CA 1
ATOM 703 C C . ALA A 1 94 ? -0.709 6.324 -8.964 1.00 84.50 94 ALA A C 1
ATOM 705 O O . ALA A 1 94 ? -0.449 5.999 -10.124 1.00 84.50 94 ALA A O 1
ATOM 706 N N . CYS A 1 95 ? -0.447 7.552 -8.505 1.00 84.00 95 CYS A N 1
ATOM 707 C CA . CYS A 1 95 ? 0.172 8.593 -9.323 1.00 84.00 95 CYS A CA 1
ATOM 708 C C . CYS A 1 95 ? 1.600 8.221 -9.745 1.00 84.00 95 CYS A C 1
ATOM 710 O O . CYS A 1 95 ? 1.961 8.447 -10.895 1.00 84.00 95 CYS A O 1
ATOM 712 N N . PHE A 1 96 ? 2.410 7.620 -8.867 1.00 82.19 96 PHE A N 1
ATOM 713 C CA . PHE A 1 96 ? 3.756 7.158 -9.221 1.00 82.19 96 PHE A CA 1
ATOM 714 C C . PHE A 1 96 ? 3.731 6.057 -10.283 1.00 82.19 96 PHE A C 1
ATOM 716 O O . PHE A 1 96 ? 4.544 6.098 -11.206 1.00 82.19 96 PHE A O 1
ATOM 723 N N . GLY A 1 97 ? 2.797 5.104 -10.184 1.00 76.50 97 GLY A N 1
ATOM 724 C CA . GLY A 1 97 ? 2.610 4.069 -11.204 1.00 76.50 97 GLY A CA 1
ATOM 725 C C . GLY A 1 97 ? 2.290 4.661 -12.579 1.00 76.50 97 GLY A C 1
ATOM 726 O O . GLY A 1 97 ? 2.938 4.317 -13.572 1.00 76.50 97 GLY A O 1
ATOM 727 N N . ARG A 1 98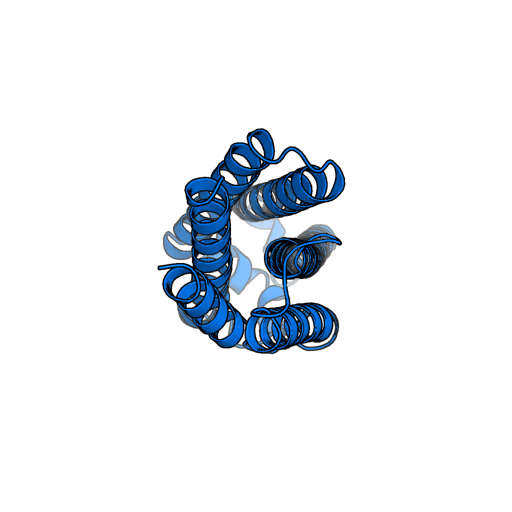 ? 1.400 5.662 -12.628 1.00 80.25 98 ARG A N 1
ATOM 728 C CA . ARG A 1 98 ? 1.077 6.381 -13.868 1.00 80.25 98 ARG A CA 1
ATOM 729 C C . ARG A 1 98 ? 2.202 7.256 -14.402 1.00 80.25 98 ARG A C 1
ATOM 731 O O . ARG A 1 98 ? 2.443 7.234 -15.606 1.00 80.25 98 ARG A O 1
ATOM 738 N N . SER A 1 99 ? 2.903 7.983 -13.539 1.00 79.81 99 SER A N 1
ATOM 739 C CA . SER A 1 99 ? 4.050 8.799 -13.944 1.00 79.81 99 SER A CA 1
ATOM 740 C C . SER A 1 99 ? 5.162 7.945 -14.546 1.00 79.81 99 SER A C 1
ATOM 742 O O . SER A 1 99 ? 5.765 8.360 -15.529 1.00 79.81 99 SER A O 1
ATOM 744 N N . LEU A 1 100 ? 5.393 6.735 -14.016 1.00 76.12 100 LEU A N 1
ATOM 745 C CA . LEU A 1 100 ? 6.291 5.762 -14.641 1.00 76.12 100 LEU A CA 1
ATOM 746 C C . LEU A 1 100 ? 5.785 5.385 -16.036 1.00 76.12 100 LEU A C 1
ATOM 748 O O . LEU A 1 100 ? 6.518 5.557 -16.997 1.00 76.12 100 LEU A O 1
ATOM 752 N N . ALA A 1 101 ? 4.524 4.970 -16.182 1.00 75.38 101 ALA A N 1
ATOM 753 C CA . ALA A 1 101 ? 3.956 4.586 -17.482 1.00 75.38 101 ALA A CA 1
ATOM 754 C C . ALA A 1 101 ? 4.015 5.687 -18.565 1.00 75.38 101 ALA A C 1
ATOM 756 O O . ALA A 1 101 ? 3.944 5.382 -19.753 1.00 75.38 101 ALA A O 1
ATOM 757 N N . MET A 1 102 ? 4.128 6.958 -18.166 1.00 79.00 102 MET A N 1
ATOM 758 C CA . MET A 1 102 ? 4.229 8.113 -19.065 1.00 79.00 102 MET A CA 1
ATOM 759 C C . MET A 1 102 ? 5.669 8.505 -19.430 1.00 79.00 102 MET A C 1
ATOM 761 O O . MET A 1 102 ? 5.856 9.396 -20.261 1.00 79.00 102 MET A O 1
ATOM 765 N N . LEU A 1 103 ? 6.691 7.876 -18.836 1.00 78.19 103 LEU A N 1
ATOM 766 C CA . LEU A 1 103 ? 8.080 8.155 -19.199 1.00 78.19 103 LEU A CA 1
ATOM 767 C C . LEU A 1 103 ? 8.364 7.708 -20.646 1.00 78.19 103 LEU A C 1
ATOM 769 O O . LEU A 1 103 ? 7.956 6.613 -21.043 1.00 78.19 103 LEU A O 1
ATOM 773 N N . PRO A 1 104 ? 9.103 8.506 -21.442 1.00 78.50 104 PRO A N 1
ATOM 774 C CA . PRO A 1 104 ? 9.514 8.099 -22.782 1.00 78.50 104 PRO A CA 1
ATOM 775 C C . PRO A 1 104 ? 10.319 6.794 -22.753 1.00 78.50 104 PRO A C 1
ATOM 777 O O . PRO A 1 104 ? 11.144 6.600 -21.860 1.00 78.50 104 PRO A O 1
ATOM 780 N N . ALA A 1 105 ? 10.164 5.941 -23.773 1.00 74.00 105 ALA A N 1
ATOM 781 C CA . ALA A 1 105 ? 10.860 4.649 -23.879 1.00 74.00 105 ALA A CA 1
ATOM 782 C C . ALA A 1 105 ? 12.388 4.758 -23.693 1.00 74.00 105 ALA A C 1
ATOM 784 O O . ALA A 1 105 ? 13.026 3.867 -23.141 1.00 74.00 105 ALA A O 1
ATOM 785 N N . ASN A 1 106 ? 12.960 5.893 -24.089 1.00 73.94 106 ASN A N 1
ATOM 786 C CA . ASN A 1 106 ? 14.383 6.210 -24.001 1.00 73.94 106 ASN A CA 1
ATOM 787 C C . ASN A 1 106 ? 14.901 6.221 -22.547 1.00 73.94 106 ASN A C 1
ATOM 789 O O . ASN A 1 106 ? 16.079 5.958 -22.322 1.00 73.94 106 ASN A O 1
ATOM 793 N N . TYR A 1 107 ? 14.033 6.500 -21.564 1.00 70.88 107 TYR A N 1
ATOM 794 C CA . TYR A 1 107 ? 14.371 6.443 -20.137 1.00 70.88 107 TYR A CA 1
ATOM 795 C C . TYR A 1 107 ? 14.514 5.004 -19.627 1.00 70.88 107 TYR A C 1
ATOM 797 O O . TYR A 1 107 ? 15.118 4.790 -18.585 1.00 70.88 107 TYR A O 1
ATOM 805 N N . TYR A 1 108 ? 14.024 4.009 -20.363 1.00 69.94 108 TYR A N 1
ATOM 806 C CA . TYR A 1 108 ? 14.110 2.597 -19.992 1.00 69.94 108 TYR A CA 1
ATOM 807 C C . TYR A 1 108 ? 15.303 1.868 -20.620 1.00 69.94 108 TYR A C 1
ATOM 809 O O . TYR A 1 108 ? 15.357 0.638 -20.606 1.00 69.94 108 TYR A O 1
ATOM 817 N N . ASN A 1 109 ? 16.273 2.608 -21.167 1.00 71.19 109 ASN A N 1
ATOM 818 C CA . ASN A 1 109 ? 17.453 2.012 -21.778 1.00 71.19 109 ASN A CA 1
ATOM 819 C C . ASN A 1 109 ? 18.269 1.224 -20.726 1.00 71.19 109 ASN A C 1
ATOM 821 O O . ASN A 1 109 ? 18.773 1.822 -19.774 1.00 71.19 109 ASN A O 1
ATOM 825 N N . PRO A 1 110 ? 18.456 -0.099 -20.893 1.00 65.19 110 PRO A N 1
ATOM 826 C CA . PRO A 1 110 ? 19.161 -0.934 -19.922 1.00 65.19 110 PRO A CA 1
ATOM 827 C C . PRO A 1 110 ? 20.641 -0.575 -19.743 1.00 65.19 110 PRO A C 1
ATOM 829 O O . PRO A 1 110 ? 21.224 -0.949 -18.730 1.00 65.19 110 PRO A O 1
ATOM 832 N N . GLN A 1 111 ? 21.255 0.147 -20.688 1.00 65.75 111 GLN A N 1
ATOM 833 C CA . GLN A 1 111 ? 22.660 0.560 -20.580 1.00 65.75 111 GLN A CA 1
ATOM 834 C C . GLN A 1 111 ? 22.869 1.824 -19.741 1.00 65.75 111 GLN A C 1
ATOM 836 O O . GLN A 1 111 ? 23.974 2.072 -19.266 1.00 65.75 111 GLN A O 1
ATOM 841 N N . VAL A 1 112 ? 21.819 2.621 -19.544 1.00 63.44 112 VAL A N 1
ATOM 842 C CA . VAL A 1 112 ? 21.860 3.855 -18.759 1.00 63.44 112 VAL A CA 1
ATOM 843 C C . VAL A 1 112 ? 20.596 3.877 -17.922 1.00 63.44 112 VAL A C 1
ATOM 845 O O . VAL A 1 112 ? 19.590 4.427 -18.354 1.00 63.44 112 VAL A O 1
ATOM 848 N N . VAL A 1 113 ? 20.622 3.264 -16.734 1.00 60.19 113 VAL A N 1
ATOM 849 C CA . VAL A 1 113 ? 19.516 3.411 -15.779 1.00 60.19 113 VAL A CA 1
ATOM 850 C C . VAL A 1 113 ? 19.509 4.872 -15.336 1.00 60.19 113 VAL A C 1
ATOM 852 O O . VAL A 1 113 ? 20.420 5.283 -14.610 1.00 60.19 113 VAL A O 1
ATOM 855 N N . PRO A 1 114 ? 18.535 5.699 -15.753 1.00 65.50 114 PRO A N 1
ATOM 856 C CA . PRO A 1 114 ? 18.579 7.103 -15.408 1.00 65.50 114 PRO A CA 1
ATOM 857 C C . PRO A 1 114 ? 18.377 7.221 -13.894 1.00 65.50 114 PRO A C 1
ATOM 859 O O . PRO A 1 114 ? 17.454 6.597 -13.358 1.00 65.50 114 PRO A O 1
ATOM 862 N N . PRO A 1 115 ? 19.163 8.048 -13.185 1.00 67.19 115 PRO A N 1
ATOM 863 C CA . PRO A 1 115 ? 18.995 8.260 -11.745 1.00 67.19 115 PRO A CA 1
ATOM 864 C C . PRO A 1 115 ? 17.570 8.710 -11.374 1.00 67.19 115 PRO A C 1
ATOM 866 O O . PRO A 1 115 ? 17.112 8.465 -10.261 1.00 67.19 115 PRO A O 1
ATOM 869 N N . ALA A 1 116 ? 16.829 9.286 -12.327 1.00 67.12 116 ALA A N 1
ATOM 870 C CA . ALA A 1 116 ? 15.411 9.601 -12.192 1.00 67.12 116 ALA A CA 1
ATOM 871 C C . ALA A 1 116 ? 14.519 8.361 -11.973 1.00 67.12 116 ALA A C 1
ATOM 873 O O . ALA A 1 116 ? 13.644 8.405 -11.112 1.00 67.12 116 ALA A O 1
ATOM 874 N N . ILE A 1 117 ? 14.741 7.245 -12.684 1.00 69.38 117 ILE A N 1
ATOM 875 C CA . ILE A 1 117 ? 13.959 6.010 -12.488 1.00 69.38 117 ILE A CA 1
ATOM 876 C C . ILE A 1 117 ? 14.266 5.403 -11.120 1.00 69.38 117 ILE A C 1
ATOM 878 O O . ILE A 1 117 ? 13.345 5.054 -10.383 1.00 69.38 117 ILE A O 1
ATOM 882 N N . LEU A 1 118 ? 15.548 5.351 -10.744 1.00 68.62 118 LEU A N 1
ATOM 883 C CA . LEU A 1 118 ? 15.978 4.890 -9.419 1.00 68.62 118 LEU A CA 1
ATOM 884 C C . LEU A 1 118 ? 15.346 5.728 -8.302 1.00 68.62 118 LEU A C 1
ATOM 886 O O . LEU A 1 118 ? 14.831 5.177 -7.328 1.00 68.62 118 LEU A O 1
ATOM 890 N N . GLY A 1 119 ? 15.333 7.052 -8.469 1.00 68.69 119 GLY A N 1
ATOM 891 C CA . GLY A 1 119 ? 14.683 7.979 -7.548 1.00 68.69 119 GLY A CA 1
ATOM 892 C C . GLY A 1 119 ? 13.182 7.717 -7.426 1.00 68.69 119 GLY A C 1
ATOM 893 O O . GLY A 1 119 ? 12.681 7.562 -6.315 1.00 68.69 119 GLY A O 1
ATOM 894 N N . ILE A 1 120 ? 12.469 7.589 -8.548 1.00 74.12 120 ILE A N 1
ATOM 895 C CA . ILE A 1 120 ? 11.019 7.341 -8.556 1.00 74.12 120 ILE A CA 1
ATOM 896 C C . ILE A 1 120 ? 10.675 6.003 -7.891 1.00 74.12 120 ILE A C 1
ATOM 898 O O . ILE A 1 120 ? 9.771 5.951 -7.058 1.00 74.12 120 ILE A O 1
ATOM 902 N N . VAL A 1 121 ? 11.403 4.928 -8.206 1.00 75.31 121 VAL A N 1
ATOM 903 C CA . VAL A 1 121 ? 11.179 3.600 -7.612 1.00 75.31 121 VAL A CA 1
ATOM 904 C C . VAL A 1 121 ? 11.447 3.624 -6.104 1.00 75.31 121 VAL A C 1
ATOM 906 O O . VAL A 1 121 ? 10.630 3.134 -5.323 1.00 75.31 121 VAL A O 1
ATOM 909 N N . THR A 1 122 ? 12.539 4.261 -5.675 1.00 75.44 122 THR A N 1
ATOM 910 C CA . THR A 1 122 ? 12.894 4.389 -4.251 1.00 75.44 122 THR A CA 1
ATOM 911 C C . THR A 1 122 ? 11.838 5.178 -3.482 1.00 75.44 122 THR A C 1
ATOM 913 O O . THR A 1 122 ? 11.392 4.751 -2.415 1.00 75.44 122 THR A O 1
ATOM 916 N N . VAL A 1 123 ? 11.380 6.302 -4.042 1.00 77.31 123 VAL A N 1
ATOM 917 C CA . VAL A 1 123 ? 10.312 7.113 -3.448 1.00 77.31 123 VAL A CA 1
ATOM 918 C C . VAL A 1 123 ? 9.006 6.321 -3.394 1.00 77.31 123 VAL A C 1
ATOM 920 O O . VAL A 1 123 ? 8.353 6.319 -2.354 1.00 77.31 123 VAL A O 1
ATOM 923 N N . ARG A 1 124 ? 8.648 5.575 -4.448 1.00 78.00 124 ARG A N 1
ATOM 924 C CA . ARG A 1 124 ? 7.454 4.713 -4.463 1.00 78.00 124 ARG A CA 1
ATOM 925 C C . ARG A 1 124 ? 7.490 3.682 -3.332 1.00 78.00 124 ARG A C 1
ATOM 927 O O . ARG A 1 124 ? 6.503 3.541 -2.615 1.00 78.00 124 ARG A O 1
ATOM 934 N N . PHE A 1 125 ? 8.623 3.014 -3.110 1.00 75.06 125 PHE A N 1
ATOM 935 C CA . PHE A 1 125 ? 8.774 2.076 -1.991 1.00 75.06 125 PHE A CA 1
ATOM 936 C C . PHE A 1 125 ? 8.718 2.755 -0.623 1.00 75.06 125 PHE A C 1
ATOM 938 O O . PHE A 1 125 ? 8.097 2.223 0.300 1.00 75.06 125 PHE A O 1
ATOM 945 N N . ALA A 1 126 ? 9.332 3.930 -0.479 1.00 75.56 126 ALA A N 1
ATOM 946 C CA . ALA A 1 126 ? 9.270 4.700 0.759 1.00 75.56 126 ALA A CA 1
ATOM 947 C C . ALA A 1 126 ? 7.825 5.109 1.087 1.00 75.56 126 ALA A C 1
ATOM 949 O O . ALA A 1 126 ? 7.371 4.922 2.217 1.00 75.56 126 ALA A O 1
ATOM 950 N N . VAL A 1 127 ? 7.076 5.582 0.085 1.00 81.12 127 VAL A N 1
ATOM 951 C CA . VAL A 1 127 ? 5.654 5.919 0.215 1.00 81.12 127 VAL A CA 1
ATOM 952 C C . VAL A 1 127 ? 4.835 4.676 0.546 1.00 81.12 127 VAL A C 1
ATOM 954 O O . VAL A 1 127 ? 3.984 4.748 1.430 1.00 81.12 127 VAL A O 1
ATOM 957 N N . LEU A 1 128 ? 5.110 3.523 -0.074 1.00 78.38 128 LEU A N 1
ATOM 958 C CA . LEU A 1 128 ? 4.424 2.267 0.240 1.00 78.38 128 LEU A CA 1
ATOM 959 C C . LEU A 1 128 ? 4.624 1.878 1.708 1.00 78.38 128 LEU A C 1
ATOM 961 O O . LEU A 1 128 ? 3.648 1.650 2.422 1.00 78.38 128 LEU A O 1
ATOM 965 N N . LYS A 1 129 ? 5.871 1.878 2.187 1.00 74.69 129 LYS A N 1
ATOM 966 C CA . LYS A 1 129 ? 6.198 1.568 3.587 1.00 74.69 129 LYS A CA 1
ATOM 967 C C . LYS A 1 129 ? 5.546 2.545 4.563 1.00 74.69 129 LYS A C 1
ATOM 969 O O . LYS A 1 129 ? 4.933 2.114 5.539 1.00 74.69 129 LYS A O 1
ATOM 974 N N . ALA A 1 130 ? 5.633 3.846 4.288 1.00 77.44 130 ALA A N 1
ATOM 975 C CA . ALA A 1 130 ? 5.015 4.876 5.118 1.00 77.44 130 ALA A CA 1
ATOM 976 C C . ALA A 1 130 ? 3.487 4.721 5.164 1.00 77.44 130 ALA A C 1
ATOM 978 O O . ALA A 1 130 ? 2.891 4.767 6.238 1.00 77.44 130 ALA A O 1
ATOM 979 N N . THR A 1 131 ? 2.859 4.464 4.016 1.00 80.50 131 THR A N 1
ATOM 980 C CA . THR A 1 131 ? 1.408 4.275 3.904 1.00 80.50 131 THR A CA 1
ATOM 981 C C . THR A 1 131 ? 0.952 3.053 4.692 1.00 80.50 131 THR A C 1
ATOM 983 O O . THR A 1 131 ? -0.012 3.144 5.451 1.00 80.50 131 THR A O 1
ATOM 986 N N . VAL A 1 132 ? 1.670 1.929 4.593 1.00 76.38 132 VAL A N 1
ATOM 987 C CA . VAL A 1 132 ? 1.387 0.715 5.376 1.00 76.38 132 VAL A CA 1
ATOM 988 C C . VAL A 1 132 ? 1.510 0.985 6.876 1.00 76.38 132 VAL A C 1
ATOM 990 O O . VAL A 1 132 ? 0.609 0.618 7.628 1.00 76.38 132 VAL A O 1
ATOM 993 N N . LEU A 1 133 ? 2.562 1.683 7.317 1.00 76.88 133 LEU A N 1
ATOM 994 C CA . LEU A 1 133 ? 2.751 2.030 8.728 1.00 76.88 133 LEU A CA 1
ATOM 995 C C . LEU A 1 133 ? 1.631 2.940 9.255 1.00 76.88 133 LEU A C 1
ATOM 997 O O . LEU A 1 133 ? 1.086 2.692 10.329 1.00 76.88 133 LEU A O 1
ATOM 1001 N N . ILE A 1 134 ? 1.253 3.972 8.499 1.00 79.56 134 ILE A N 1
ATOM 1002 C CA . ILE A 1 134 ? 0.186 4.908 8.883 1.00 79.56 134 ILE A CA 1
ATOM 1003 C C . ILE A 1 134 ? -1.170 4.192 8.913 1.00 79.56 134 ILE A C 1
ATOM 1005 O O . ILE A 1 134 ? -1.965 4.412 9.827 1.00 79.56 134 ILE A O 1
ATOM 1009 N N . THR A 1 135 ? -1.411 3.284 7.967 1.00 75.25 135 THR A N 1
ATOM 1010 C CA . THR A 1 135 ? -2.618 2.448 7.922 1.00 75.25 135 THR A CA 1
ATOM 1011 C C . THR A 1 135 ? -2.666 1.496 9.122 1.00 75.25 135 THR A C 1
ATOM 1013 O O . THR A 1 135 ? -3.706 1.369 9.764 1.00 75.25 135 THR A O 1
ATOM 1016 N N . ALA A 1 136 ? -1.537 0.886 9.496 1.00 72.94 136 ALA A N 1
ATOM 1017 C CA . ALA A 1 136 ? -1.415 0.046 10.688 1.00 72.94 136 ALA A CA 1
ATOM 1018 C C . ALA A 1 136 ? -1.612 0.838 11.991 1.00 72.94 136 ALA A C 1
ATOM 1020 O O . ALA A 1 136 ? -2.258 0.368 12.929 1.00 72.94 136 ALA A O 1
ATOM 1021 N N . PHE A 1 137 ? -1.111 2.072 12.044 1.00 75.50 137 PHE A N 1
ATOM 1022 C CA . PHE A 1 137 ? -1.329 2.977 13.167 1.00 75.50 137 PHE A CA 1
ATOM 1023 C C . PHE A 1 137 ? -2.802 3.389 13.293 1.00 75.50 137 PHE A C 1
ATOM 1025 O O . PHE A 1 137 ? -3.369 3.330 14.386 1.00 75.50 137 PHE A O 1
ATOM 1032 N N . PHE A 1 138 ? -3.446 3.754 12.181 1.00 73.62 138 PHE A N 1
ATOM 1033 C CA . PHE A 1 138 ? -4.882 4.034 12.130 1.00 73.62 138 PHE A CA 1
ATOM 1034 C C . PHE A 1 138 ? -5.695 2.815 12.592 1.00 73.62 138 PHE A C 1
ATOM 1036 O O . PHE A 1 138 ? -6.547 2.936 13.474 1.00 73.62 138 PHE A O 1
ATOM 1043 N N . ALA A 1 139 ? -5.357 1.628 12.084 1.00 70.75 139 ALA A N 1
ATOM 1044 C CA . ALA A 1 139 ? -5.936 0.357 12.491 1.00 70.75 139 ALA A CA 1
ATOM 1045 C C . ALA A 1 139 ? -5.869 0.150 14.008 1.00 70.75 139 ALA A C 1
ATOM 1047 O O . ALA A 1 139 ? -6.907 0.067 14.671 1.00 70.75 139 ALA A O 1
ATOM 1048 N N . TRP A 1 140 ? -4.666 0.197 14.577 1.00 72.81 140 TRP A N 1
ATOM 1049 C CA . TRP A 1 140 ? -4.451 0.083 16.016 1.00 72.81 140 TRP A CA 1
ATOM 1050 C C . TRP A 1 140 ? -5.305 1.078 16.817 1.00 72.81 140 TRP A C 1
ATOM 1052 O O . TRP A 1 140 ? -6.005 0.682 17.755 1.00 72.81 140 TRP A O 1
ATOM 1062 N N . ARG A 1 141 ? -5.341 2.353 16.410 1.00 69.88 141 ARG A N 1
ATOM 1063 C CA . ARG A 1 141 ? -6.127 3.405 17.078 1.00 69.88 141 ARG A CA 1
ATOM 1064 C C . ARG A 1 141 ? -7.629 3.136 17.063 1.00 69.88 141 ARG A C 1
ATOM 1066 O O . ARG A 1 141 ? -8.295 3.444 18.045 1.00 69.88 141 ARG A O 1
ATOM 1073 N N . THR A 1 142 ? -8.162 2.541 15.997 1.00 66.06 142 THR A N 1
ATOM 1074 C CA . THR A 1 142 ? -9.589 2.175 15.931 1.00 66.06 142 THR A CA 1
ATOM 1075 C C . THR A 1 142 ? -9.953 0.968 16.805 1.00 66.06 142 THR A C 1
ATOM 1077 O O . THR A 1 142 ? -11.126 0.810 17.159 1.00 66.06 142 THR A O 1
ATOM 1080 N N . THR A 1 143 ? -8.965 0.149 17.189 1.00 62.66 143 THR A N 1
ATOM 1081 C CA . THR A 1 143 ? -9.131 -1.011 18.087 1.00 62.66 143 THR A CA 1
ATOM 1082 C C . THR A 1 143 ? -8.837 -0.763 19.554 1.00 62.66 143 THR A C 1
ATOM 1084 O O . THR A 1 143 ? -9.331 -1.512 20.398 1.00 62.66 143 THR A O 1
ATOM 1087 N N . VAL A 1 144 ? -8.049 0.259 19.890 1.00 60.41 144 VAL A N 1
ATOM 1088 C CA . VAL A 1 144 ? -7.793 0.613 21.288 1.00 60.41 144 VAL A CA 1
ATOM 1089 C C . VAL A 1 144 ? -8.972 1.448 21.805 1.00 60.41 144 VAL A C 1
ATOM 1091 O O . VAL A 1 144 ? -9.195 2.547 21.300 1.00 60.41 144 VAL A O 1
ATOM 1094 N N . PRO A 1 145 ? -9.737 0.970 22.804 1.00 55.06 145 PRO A N 1
ATOM 1095 C CA . PRO A 1 145 ? -10.844 1.739 23.364 1.00 55.06 145 PRO A CA 1
ATOM 1096 C C . PRO A 1 145 ? -10.347 3.053 23.981 1.00 55.06 145 PRO A C 1
ATOM 1098 O O . PRO A 1 145 ? -9.315 3.081 24.662 1.00 55.06 145 PRO A O 1
ATOM 1101 N N . ASN A 1 146 ? -11.103 4.135 23.778 1.00 54.41 146 ASN A N 1
ATOM 1102 C CA . ASN A 1 146 ? -10.874 5.399 24.479 1.00 54.41 146 ASN A CA 1
ATOM 1103 C C . ASN A 1 146 ? -11.070 5.199 25.995 1.00 54.41 146 ASN A C 1
ATOM 1105 O O . ASN A 1 146 ? -11.845 4.337 26.421 1.00 54.41 146 ASN A O 1
ATOM 1109 N N . ARG A 1 147 ? -10.352 5.982 26.818 1.00 46.41 147 ARG A N 1
ATOM 1110 C CA . ARG A 1 147 ? -10.451 5.938 28.292 1.00 46.41 147 ARG A CA 1
ATOM 1111 C C . ARG A 1 147 ? -11.932 5.973 28.713 1.00 46.41 147 ARG A C 1
ATOM 1113 O O . ARG A 1 147 ? -12.585 6.988 28.509 1.00 46.41 147 ARG A O 1
ATOM 1120 N N . GLY A 1 148 ? -12.441 4.871 29.274 1.00 50.62 148 GLY A N 1
ATOM 1121 C CA . GLY A 1 148 ? -13.815 4.760 29.788 1.00 50.62 148 GLY A CA 1
ATOM 1122 C C . GLY A 1 148 ? -14.624 3.551 29.297 1.00 50.62 148 GLY A C 1
ATOM 1123 O O . GLY A 1 148 ? -15.558 3.143 29.983 1.00 50.62 148 GLY A O 1
ATOM 1124 N N . GLU A 1 149 ? -14.271 2.915 28.173 1.00 50.12 149 GLU A N 1
ATOM 1125 C CA . GLU A 1 149 ? -15.000 1.723 27.701 1.00 50.12 149 GLU A CA 1
ATOM 1126 C C . GLU A 1 149 ? -14.517 0.442 28.415 1.00 50.12 149 GLU A C 1
ATOM 1128 O O . GLU A 1 149 ? -13.344 0.059 28.343 1.00 50.12 149 GLU A O 1
ATOM 1133 N N . LYS A 1 150 ? -15.432 -0.219 29.144 1.00 47.12 150 LYS A N 1
ATOM 1134 C CA . LYS A 1 150 ? -15.165 -1.411 29.968 1.00 47.12 150 LYS A CA 1
ATOM 1135 C C . LYS A 1 150 ? -14.572 -2.568 29.148 1.00 47.12 150 LYS A C 1
ATOM 1137 O O . LYS A 1 150 ? -15.218 -3.110 28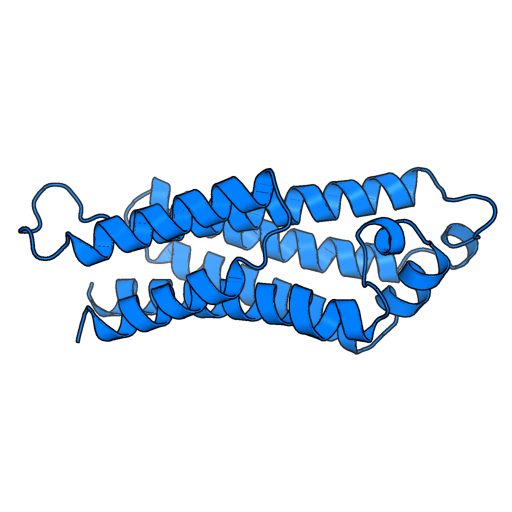.259 1.00 47.12 150 LYS A O 1
ATOM 1142 N N . ILE A 1 151 ? -13.343 -2.933 29.519 1.00 48.22 151 ILE A N 1
ATOM 1143 C CA . ILE A 1 151 ? -12.622 -4.229 29.546 1.00 48.22 151 ILE A CA 1
ATOM 1144 C C . ILE A 1 151 ? -13.297 -5.477 28.910 1.00 48.22 151 ILE A C 1
ATOM 1146 O O . ILE A 1 151 ? -13.264 -6.562 29.472 1.00 48.22 151 ILE A O 1
ATOM 1150 N N . ARG A 1 152 ? -13.849 -5.387 27.698 1.00 48.50 152 ARG A N 1
ATOM 1151 C CA . ARG A 1 152 ? -13.985 -6.547 26.785 1.00 48.50 152 ARG A CA 1
ATOM 1152 C C . ARG A 1 152 ? -12.840 -6.612 25.760 1.00 48.50 152 ARG A C 1
ATOM 1154 O O . ARG A 1 152 ? -12.797 -7.497 24.919 1.00 48.50 152 ARG A O 1
ATOM 1161 N N . GLY A 1 153 ? -11.895 -5.670 25.848 1.00 53.78 153 GLY A N 1
ATOM 1162 C CA . GLY A 1 153 ? -10.957 -5.328 24.778 1.00 53.78 153 GLY A CA 1
ATOM 1163 C C . GLY A 1 153 ? -9.561 -5.954 24.827 1.00 53.78 153 GLY A C 1
ATOM 1164 O O . GLY A 1 153 ? -8.689 -5.451 24.129 1.00 53.78 153 GLY A O 1
ATOM 1165 N N . VAL A 1 154 ? -9.285 -6.976 25.647 1.00 58.38 154 VAL A N 1
ATOM 1166 C CA . VAL A 1 154 ? -7.932 -7.581 25.701 1.00 58.38 154 VAL A CA 1
ATOM 1167 C C . VAL A 1 154 ? -7.542 -8.238 24.366 1.00 58.38 154 VAL A C 1
ATOM 1169 O O . VAL A 1 154 ? -6.470 -7.901 23.860 1.00 58.38 154 VAL A O 1
ATOM 1172 N N . PRO A 1 155 ? -8.401 -9.058 23.721 1.00 61.81 155 PRO A N 1
ATOM 1173 C CA . PRO A 1 155 ? -8.085 -9.629 22.411 1.00 61.81 155 PRO A CA 1
ATOM 1174 C C . PRO A 1 155 ? -7.981 -8.542 21.335 1.00 61.81 155 PRO A C 1
ATOM 1176 O O . PRO A 1 155 ? -7.050 -8.550 20.540 1.00 61.81 155 PRO A O 1
ATOM 1179 N N . THR A 1 156 ? -8.868 -7.541 21.375 1.00 60.59 156 THR A N 1
ATOM 1180 C CA . THR A 1 156 ? -8.877 -6.385 20.459 1.00 60.59 156 THR A CA 1
ATOM 1181 C C . THR A 1 156 ? -7.590 -5.577 20.527 1.00 60.59 156 THR A C 1
ATOM 1183 O O . THR A 1 156 ? -7.053 -5.168 19.500 1.00 60.59 156 THR A O 1
ATOM 1186 N N . ARG A 1 157 ? -7.086 -5.353 21.745 1.00 60.47 157 ARG A N 1
ATOM 1187 C CA . ARG A 1 157 ? -5.838 -4.633 21.998 1.00 60.47 157 ARG A CA 1
ATOM 1188 C C . ARG A 1 157 ? -4.639 -5.450 21.539 1.00 60.47 157 ARG A C 1
ATOM 1190 O O . ARG A 1 157 ? -3.820 -4.909 20.808 1.00 60.47 157 ARG A O 1
ATOM 1197 N N . LEU A 1 158 ? -4.558 -6.728 21.924 1.00 67.00 158 LEU A N 1
ATOM 1198 C CA . LEU A 1 158 ? -3.492 -7.638 21.487 1.00 67.00 158 LEU A CA 1
ATOM 1199 C C . LEU A 1 158 ? -3.416 -7.695 19.961 1.00 67.00 158 LEU A C 1
ATOM 1201 O O . LEU A 1 158 ? -2.340 -7.514 19.405 1.00 67.00 158 LEU A O 1
ATOM 1205 N N . PHE A 1 159 ? -4.554 -7.836 19.282 1.00 64.69 159 PHE A N 1
ATOM 1206 C CA . PHE A 1 159 ? -4.587 -7.879 17.822 1.00 64.69 159 PHE A CA 1
ATOM 1207 C C . PHE A 1 159 ? -4.171 -6.545 17.189 1.00 64.69 159 PHE A C 1
ATOM 1209 O O . PHE A 1 159 ? -3.390 -6.527 16.242 1.00 64.69 159 PHE A O 1
ATOM 1216 N N . GLY A 1 160 ? -4.619 -5.414 17.744 1.00 65.12 160 GLY A N 1
ATOM 1217 C CA . GLY A 1 160 ? -4.145 -4.099 17.315 1.00 65.12 160 GLY A CA 1
ATOM 1218 C C . GLY A 1 160 ? -2.627 -3.937 17.479 1.00 65.12 160 GLY A C 1
ATOM 1219 O O . GLY A 1 160 ? -1.979 -3.375 16.600 1.00 65.12 160 GLY A O 1
ATOM 1220 N N . TYR A 1 161 ? -2.046 -4.421 18.583 1.00 68.06 161 TYR A N 1
ATOM 1221 C CA . TYR A 1 161 ? -0.594 -4.396 18.790 1.00 68.06 161 TYR A CA 1
ATOM 1222 C C . TYR A 1 161 ? 0.136 -5.305 17.806 1.00 68.06 161 TYR A C 1
ATOM 1224 O O . TYR A 1 161 ? 1.141 -4.881 17.250 1.00 68.06 161 TYR A O 1
ATOM 1232 N N . VAL A 1 162 ? -0.384 -6.508 17.541 1.00 71.94 162 VAL A N 1
ATOM 1233 C CA . VAL A 1 162 ? 0.161 -7.418 16.520 1.00 71.94 162 VAL A CA 1
ATOM 1234 C C . VAL A 1 162 ? 0.196 -6.728 15.164 1.00 71.94 162 VAL A C 1
ATOM 1236 O O . VAL A 1 162 ? 1.211 -6.790 14.485 1.00 71.94 162 VAL A O 1
ATOM 1239 N N . ILE A 1 163 ? -0.859 -6.002 14.803 1.00 67.94 163 ILE A N 1
ATOM 1240 C CA . ILE A 1 163 ? -0.919 -5.221 13.569 1.00 67.94 163 ILE A CA 1
ATOM 1241 C C . ILE A 1 163 ? 0.082 -4.077 13.525 1.00 67.94 163 ILE A C 1
ATOM 1243 O O . ILE A 1 163 ? 0.703 -3.834 12.494 1.00 67.94 163 ILE A O 1
ATOM 1247 N N . LEU A 1 164 ? 0.228 -3.349 14.626 1.00 71.69 164 LEU A N 1
ATOM 1248 C CA . LEU A 1 164 ? 1.159 -2.236 14.681 1.00 71.69 164 LEU A CA 1
ATOM 1249 C C . LEU A 1 164 ? 2.595 -2.753 14.578 1.00 71.69 164 LEU A C 1
ATOM 1251 O O . LEU A 1 164 ? 3.375 -2.216 13.801 1.00 71.69 164 LEU A O 1
ATOM 1255 N N . ILE A 1 165 ? 2.914 -3.826 15.308 1.00 73.00 165 ILE A N 1
ATOM 1256 C CA . ILE A 1 165 ? 4.205 -4.515 15.249 1.00 73.00 165 ILE A CA 1
ATOM 1257 C C . ILE A 1 165 ? 4.446 -5.023 13.832 1.00 73.00 165 ILE A C 1
ATOM 1259 O O . ILE A 1 165 ? 5.475 -4.706 13.261 1.00 73.00 165 ILE A O 1
ATOM 1263 N N . ALA A 1 166 ? 3.474 -5.707 13.231 1.00 67.44 166 ALA A N 1
ATOM 1264 C CA . ALA A 1 166 ? 3.494 -6.150 11.843 1.00 67.44 166 ALA A CA 1
ATOM 1265 C C . ALA A 1 166 ? 3.813 -4.981 10.885 1.00 67.44 166 ALA A C 1
ATOM 1267 O O . ALA A 1 166 ? 4.762 -5.060 10.109 1.00 67.44 166 ALA A O 1
ATOM 1268 N N . GLY A 1 167 ? 3.092 -3.861 10.988 1.00 65.19 167 GLY A N 1
ATOM 1269 C CA . GLY A 1 167 ? 3.332 -2.657 10.186 1.00 65.19 167 GLY A CA 1
ATOM 1270 C C . GLY A 1 167 ? 4.719 -2.042 10.396 1.00 65.19 167 GLY A C 1
ATOM 1271 O O . GLY A 1 167 ? 5.363 -1.661 9.425 1.00 65.19 167 GLY A O 1
ATOM 1272 N N . ILE A 1 168 ? 5.211 -1.990 11.637 1.00 70.06 168 ILE A N 1
ATOM 1273 C CA . ILE A 1 168 ? 6.572 -1.540 11.970 1.00 70.06 168 ILE A CA 1
ATOM 1274 C C . ILE A 1 168 ? 7.600 -2.494 11.360 1.00 70.06 168 ILE A C 1
ATOM 1276 O O . ILE A 1 168 ? 8.529 -2.050 10.690 1.00 70.06 168 ILE A O 1
ATOM 1280 N N . THR A 1 169 ? 7.414 -3.803 11.525 1.00 67.75 169 THR A N 1
ATOM 1281 C CA . THR A 1 169 ? 8.275 -4.825 10.938 1.00 67.75 169 THR A CA 1
ATOM 1282 C C . THR A 1 169 ? 8.308 -4.704 9.418 1.00 67.75 169 THR A C 1
ATOM 1284 O O . THR A 1 169 ? 9.388 -4.867 8.874 1.00 67.75 169 THR A O 1
ATOM 1287 N N . PHE A 1 170 ? 7.221 -4.307 8.735 1.00 66.31 170 PHE A N 1
ATOM 1288 C CA . PHE A 1 170 ? 7.238 -4.026 7.284 1.00 66.31 170 PHE A CA 1
ATOM 1289 C C . PHE A 1 170 ? 8.295 -3.014 6.869 1.00 66.31 170 PHE A C 1
ATOM 1291 O O . PHE A 1 170 ? 8.923 -3.112 5.814 1.00 66.31 170 PHE A O 1
ATOM 1298 N N . VAL A 1 171 ? 8.419 -1.963 7.680 1.00 63.66 171 VAL A N 1
ATOM 1299 C CA . VAL A 1 171 ? 9.305 -0.849 7.374 1.00 63.66 171 VAL A CA 1
ATOM 1300 C C . VAL A 1 171 ? 10.743 -1.358 7.341 1.00 63.66 171 VAL A C 1
ATOM 1302 O O . VAL A 1 171 ? 11.508 -0.970 6.451 1.00 63.66 171 VAL A O 1
ATOM 1305 N N . PHE A 1 172 ? 11.066 -2.294 8.238 1.00 57.75 172 PHE A N 1
ATOM 1306 C CA . PHE A 1 172 ? 12.398 -2.863 8.420 1.00 57.75 172 PHE A CA 1
ATOM 1307 C C . PHE A 1 172 ? 12.655 -4.154 7.622 1.00 57.75 172 PHE A C 1
ATOM 1309 O O . PHE A 1 172 ? 13.789 -4.393 7.220 1.00 57.75 172 PHE A O 1
ATOM 1316 N N . VAL A 1 173 ? 11.631 -4.963 7.347 1.00 59.31 173 VAL A N 1
ATOM 1317 C CA . VAL A 1 173 ? 11.716 -6.279 6.697 1.00 59.31 173 VAL A CA 1
ATOM 1318 C C . VAL A 1 173 ? 10.520 -6.442 5.755 1.00 59.31 173 VAL A C 1
ATOM 1320 O O . VAL A 1 173 ? 9.378 -6.243 6.165 1.00 59.31 173 VAL A O 1
ATOM 1323 N N . PHE A 1 174 ? 10.759 -6.833 4.498 1.00 55.84 174 PHE A N 1
ATOM 1324 C CA . PHE A 1 174 ? 9.696 -7.211 3.555 1.00 55.84 174 PHE A CA 1
ATOM 1325 C C . PHE A 1 174 ? 9.025 -8.516 4.025 1.00 55.84 174 PHE A C 1
ATOM 1327 O O . PHE A 1 174 ? 9.330 -9.602 3.545 1.00 55.84 174 PHE A O 1
ATOM 1334 N N . LEU A 1 175 ? 8.145 -8.425 5.022 1.00 54.00 175 LEU A N 1
ATOM 1335 C CA . LEU A 1 175 ? 7.326 -9.543 5.480 1.00 54.00 175 LEU A CA 1
ATOM 1336 C C . LEU A 1 175 ? 6.012 -9.591 4.675 1.00 54.00 175 LEU A C 1
ATOM 1338 O O . LEU A 1 175 ? 5.459 -8.533 4.352 1.00 54.00 175 LEU A O 1
ATOM 1342 N N . PRO A 1 176 ? 5.428 -10.782 4.436 1.00 52.19 176 PRO A N 1
ATOM 1343 C CA . PRO A 1 176 ? 4.070 -10.929 3.921 1.00 52.19 176 PRO A CA 1
ATOM 1344 C C . PRO A 1 176 ? 3.056 -10.659 5.045 1.00 52.19 176 PRO A C 1
ATOM 1346 O O . PRO A 1 176 ? 2.298 -11.512 5.495 1.00 52.19 176 PRO A O 1
ATOM 1349 N N . LEU A 1 177 ? 3.039 -9.414 5.503 1.00 55.91 177 LEU A N 1
ATOM 1350 C CA . LEU A 1 177 ? 2.094 -8.863 6.471 1.00 55.91 177 LEU A CA 1
ATOM 1351 C C . LEU A 1 177 ? 0.619 -8.911 6.102 1.00 55.91 177 LEU A C 1
ATOM 1353 O O . LEU A 1 177 ? -0.199 -8.938 7.023 1.00 55.91 177 LEU A O 1
ATOM 1357 N N . PRO A 1 178 ? 0.219 -8.888 4.825 1.00 54.50 178 PRO A N 1
ATOM 1358 C CA . PRO A 1 178 ? -1.172 -8.614 4.550 1.00 54.50 178 PRO A CA 1
ATOM 1359 C C . PRO A 1 178 ? -2.158 -9.679 5.051 1.00 54.50 178 PRO A C 1
ATOM 1361 O O . PRO A 1 178 ? -3.287 -9.338 5.383 1.00 54.50 178 PRO A O 1
ATOM 1364 N N . ILE A 1 179 ? -1.716 -10.933 5.204 1.00 56.19 179 ILE A N 1
ATOM 1365 C CA . ILE A 1 179 ? -2.522 -12.018 5.783 1.00 56.19 179 ILE A CA 1
ATOM 1366 C C . ILE A 1 179 ? -2.910 -11.693 7.236 1.00 56.19 179 ILE A C 1
ATOM 1368 O O . ILE A 1 179 ? -4.077 -11.815 7.606 1.00 56.19 179 ILE A O 1
ATOM 1372 N N . LEU A 1 180 ? -1.964 -11.212 8.054 1.00 57.09 180 LEU A N 1
ATOM 1373 C CA . LEU A 1 180 ? -2.215 -10.839 9.456 1.00 57.09 180 LEU A CA 1
ATOM 1374 C C . LEU A 1 180 ? -3.234 -9.699 9.566 1.00 57.09 180 LEU A C 1
ATOM 1376 O O . LEU A 1 180 ? -4.092 -9.694 10.451 1.00 57.09 180 LEU A O 1
ATOM 1380 N N . PHE A 1 181 ? -3.169 -8.755 8.632 1.00 55.91 181 PHE A N 1
ATOM 1381 C CA . PHE A 1 181 ? -4.083 -7.627 8.574 1.00 55.91 181 PHE A CA 1
ATOM 1382 C C . PHE A 1 181 ? -5.484 -7.994 8.060 1.00 55.91 181 PHE A C 1
ATOM 1384 O O . PHE A 1 181 ? -6.472 -7.457 8.560 1.00 55.91 181 PHE A O 1
ATOM 1391 N N . THR A 1 182 ? -5.602 -8.930 7.113 1.00 57.47 182 THR A N 1
ATOM 1392 C CA . THR A 1 182 ? -6.902 -9.465 6.678 1.00 57.47 182 THR A CA 1
ATOM 1393 C C . THR A 1 182 ? -7.588 -10.229 7.811 1.00 57.47 182 THR A C 1
ATOM 1395 O O . THR A 1 182 ? -8.768 -9.994 8.071 1.00 57.47 182 THR A O 1
ATOM 1398 N N . ILE A 1 183 ? -6.849 -11.075 8.544 1.00 62.75 183 ILE A N 1
ATOM 1399 C CA . ILE A 1 183 ? -7.379 -11.810 9.707 1.00 62.75 183 ILE A CA 1
ATOM 1400 C C . ILE A 1 183 ? -7.888 -10.832 10.772 1.00 62.75 183 ILE A C 1
ATOM 1402 O O . ILE A 1 183 ? -8.982 -11.013 11.301 1.00 62.75 183 ILE A O 1
ATOM 1406 N N . TRP A 1 184 ? -7.147 -9.759 11.054 1.00 58.50 184 TRP A N 1
ATOM 1407 C CA . TRP A 1 184 ? -7.597 -8.728 11.989 1.00 58.50 184 TRP A CA 1
ATOM 1408 C C . TRP A 1 184 ? -8.880 -8.032 11.563 1.00 58.50 184 TRP A C 1
ATOM 1410 O O . TRP A 1 184 ? -9.744 -7.756 12.389 1.00 58.50 184 TRP A O 1
ATOM 1420 N N . ALA A 1 185 ? -8.982 -7.685 10.286 1.00 57.53 185 ALA A N 1
ATOM 1421 C CA . ALA A 1 185 ? -10.084 -6.880 9.811 1.00 57.53 185 ALA A CA 1
ATOM 1422 C C . ALA A 1 185 ? -11.388 -7.691 9.752 1.00 57.53 185 ALA A C 1
ATOM 1424 O O . ALA A 1 185 ? -12.449 -7.186 10.119 1.00 57.53 185 ALA A O 1
ATOM 1425 N N . ILE A 1 186 ? -11.278 -8.981 9.411 1.00 64.06 186 ILE A N 1
ATOM 1426 C CA . ILE A 1 186 ? -12.326 -9.988 9.610 1.00 64.06 186 ILE A CA 1
ATOM 1427 C C . ILE A 1 186 ? -12.686 -10.058 11.098 1.00 64.06 186 ILE A C 1
ATOM 1429 O O . ILE A 1 186 ? -13.845 -9.889 11.468 1.00 64.06 186 ILE A O 1
ATOM 1433 N N . TRP A 1 187 ? -11.695 -10.227 11.974 1.00 62.66 187 TRP A N 1
ATOM 1434 C CA . TRP A 1 187 ? -11.910 -10.316 13.416 1.00 62.66 187 TRP A CA 1
ATOM 1435 C C . TRP A 1 187 ? -12.617 -9.073 13.987 1.00 62.66 187 TRP A C 1
ATOM 1437 O O . TRP A 1 187 ? -13.532 -9.202 14.791 1.00 62.66 187 TRP A O 1
ATOM 1447 N N . LEU A 1 188 ? -12.278 -7.871 13.523 1.00 56.47 188 LEU A N 1
ATOM 1448 C CA . LEU A 1 188 ? -12.945 -6.621 13.890 1.00 56.47 188 LEU A CA 1
ATOM 1449 C C . LEU A 1 188 ? -14.404 -6.538 13.429 1.00 56.47 188 LEU A C 1
ATOM 1451 O O . LEU A 1 188 ? -15.227 -5.960 14.143 1.00 56.47 188 LEU A O 1
ATOM 1455 N N . ALA A 1 189 ? -14.713 -7.069 12.243 1.00 57.25 189 ALA A N 1
ATOM 1456 C CA . ALA A 1 189 ? -16.078 -7.125 11.730 1.00 57.25 189 ALA A CA 1
ATOM 1457 C C . ALA A 1 189 ? -16.963 -8.034 12.603 1.00 57.25 189 ALA A C 1
ATOM 1459 O O . ALA A 1 189 ? -18.107 -7.678 12.876 1.00 57.25 189 ALA A O 1
ATOM 1460 N N . PHE A 1 190 ? -16.411 -9.144 13.110 1.00 57.59 190 PHE A N 1
ATOM 1461 C CA . PHE A 1 190 ? -17.128 -10.113 13.951 1.00 57.59 190 PHE A CA 1
ATOM 1462 C C . PHE A 1 190 ? -17.078 -9.815 15.459 1.00 57.59 190 PHE A C 1
ATOM 1464 O O . PHE A 1 190 ? -17.998 -10.165 16.185 1.00 57.59 190 PHE A O 1
ATOM 1471 N N . ALA A 1 191 ? -16.054 -9.125 15.966 1.00 52.28 191 ALA A N 1
ATOM 1472 C CA . ALA A 1 191 ? -15.923 -8.819 17.397 1.00 52.28 191 ALA A CA 1
ATOM 1473 C C . ALA A 1 191 ? -16.928 -7.760 17.909 1.00 52.28 191 ALA A C 1
ATOM 1475 O O . ALA A 1 191 ? -16.922 -7.433 19.100 1.00 52.28 191 ALA A O 1
ATOM 1476 N N . LYS A 1 192 ? -17.753 -7.179 17.024 1.00 45.12 192 LYS A N 1
ATOM 1477 C CA . LYS A 1 192 ? -18.739 -6.127 17.341 1.00 45.12 192 LYS A CA 1
ATOM 1478 C C . LYS A 1 192 ? -20.199 -6.473 16.997 1.00 45.12 192 LYS A C 1
ATOM 1480 O O . LYS A 1 192 ? -21.060 -5.642 17.313 1.00 45.12 192 LYS A O 1
ATOM 1485 N N . SER A 1 193 ? -20.472 -7.633 16.386 1.00 39.03 193 SER A N 1
ATOM 1486 C CA . SER A 1 193 ? -21.816 -8.238 16.290 1.00 39.03 193 SER A CA 1
ATOM 1487 C C . SER A 1 193 ? -22.166 -8.943 17.592 1.00 39.03 193 SER A C 1
ATOM 1489 O O . SER A 1 193 ? -23.263 -8.673 18.121 1.00 39.03 193 SER A O 1
#

Sequence (193 aa):
MKALHVSAAVCLALSFAAISLILLVVEPRMGFTETADYFNPVKLQAASTSGVWLTGDILYLLMGLALAGLAWFYPNLYTRTSAILAGTGFILLACFGRSLAMLPANYYNPQVVPPAILGIVTVRFAVLKATVLITAFFAWRTTVPNRGEKIRGVPTRLFGYVILIAGITFVFVFLPLPILFTIWAIWLAFAKS

Foldseek 3Di:
DLVLLLLLLVLLLLVLVLVLCCVPPLCVVLVNPDPVLLLQLVSLQSSLPDPSLLVSLVSLLVSLVSLQVSLVPDPDPLLSVLSNLLSVLSNVLSVLSNVSNPDPPVCSPRVDVDVVSVVSSVVSVVSVLVSQLSSLVSQLVSQDDDPPDDPPRPVSNVLSVVSNVLSVVVNVDVDSSSVSSNVNSVVSNPVSD